Protein AF-A0A2E3BYV1-F1 (afdb_monomer)

Radius of gyration: 22.45 Å; Cα contacts (8 Å, |Δi|>4): 584; chains: 1; bounding box: 58×38×59 Å

Solvent-accessible surface area (backbone atoms only — not comparable to full-atom values): 18214 Å² total; per-residue (Å²): 142,75,72,62,72,47,51,62,61,41,62,76,38,66,85,75,43,78,77,57,86,53,102,67,44,52,50,39,59,46,58,53,80,52,44,62,55,54,45,52,52,46,55,72,33,80,64,14,26,46,78,91,40,72,53,76,56,94,87,54,77,82,80,70,67,42,49,30,37,42,51,81,58,97,84,45,90,82,73,88,58,64,41,44,34,35,34,30,41,76,62,104,54,62,30,30,38,38,34,48,60,69,64,96,80,55,66,67,60,56,43,51,50,52,47,64,72,69,55,55,56,97,58,35,39,66,34,34,36,62,47,55,92,79,82,52,68,44,78,47,80,43,80,39,80,52,71,85,75,49,64,16,42,48,57,54,34,55,51,50,51,58,45,30,74,74,65,33,30,44,32,33,36,38,18,26,60,87,88,38,47,66,78,56,31,57,58,48,34,44,55,49,46,50,63,67,50,78,75,78,37,52,60,43,36,38,42,74,53,60,61,77,37,65,72,48,55,58,56,77,76,46,56,71,62,29,34,91,45,31,25,29,37,40,35,36,69,52,43,63,57,55,52,52,54,15,66,47,95,78,39,77,92,29,72,54,6,65,39,36,42,29,57,66,35,36,46,53,45,36,45,48,61,53,70,35,63,25,30,34,37,44,35,26,30,68,53,50,66,68,64,47,53,70,35,79,86,44,36,72,65,66,33,84,73,37,34,69,42,40,31,50,31,43,74,67,45,56,46,81,42,55,78,88,79,111

Mean predicted aligned error: 11.63 Å

Sequence (326 aa):
MNFILHNMALNYICESMKTYNSWFFEYYECPNELTQIIDKILVSNPQAEVTNKIIKGIGSYIPGIGTHYFYLYENFKKQSAFYVYFEKYKTDTTKYKLSVFKTKKDKKALEQALTAIFKSSDDTINIINTCTSMGRPFNYVLNVKYNKPYPNQQIVVDHIINQYEKDKNSVIMLSGEPGCGKSSTAYVLKKEMEKRITKGVIPRLFSNIDLATPNLDIGPSVLQTANPHTPVILVLNEFDIVMAIATMKNSNRFENCVHIKNKTSLNNTLDLLNIAGNFICIITTNKSISELKSNPNYETFLRKNRIDTFFEVNKETAITKTHDDY

Secondary structure (DSSP, 8-state):
---GGGHHHHHHHTTT-----BTTEEEEEE-HHHHHHHHHHHHH-TT-EETTEE--STT----SSEEEEEESSTT-SSSS--EEEEEEEESSSEEEEEEEE--TT-HHHHHHHHHHHHPPPTTEEEEEEEE-TTSS-EEEEEEEE--PPPHHHHHHHHHHHHHHHHHSEEEEEEE--TTSSTTTHHHHHHHHHHHHSTTT---EEEES--TTSTT--HHHHTGGG-BTTB-EEEEE--HHHHHHHHH-S--GGGTT-TTTSSHHHHHHHHHHHHH-TTEEEEEEESS-HHHHHTSHHHHGGGSTTT-SEEEEE-SS-EEEE-GGG-

Foldseek 3Di:
DDDVLCCVVVLVQPPDFDFDDDPFKTKGKADLVCVVVVQVVLLPQQQKDWPNHGNDDDPDGDDDFGKMWDFLDDPPPPPDTQIWIWGFDDDVGTIIITIHGDDVPPSPSVSVVVCVSQPADPQWDWAWEWDCPVVATDIDIDIGTDDDDAPALVVVLVVQLVVCVPPQAAFEEEEAAPPLCLLVSLVVNQSVCVVPVPDQAHEHEYHDDDLLRFQDDCVSNPLVSADPNYAYEYEAEACVVLLVQQDDPDNPVRPRSQQRSHLVSVLVVLLVRLPRGNYYYYYYHHDDPVVQCVDPSRVSCVDPSSHQWYWYTGNHHIDIDGPVND

Structure (mmCIF, N/CA/C/O backbone):
data_AF-A0A2E3BYV1-F1
#
_entry.id   AF-A0A2E3BYV1-F1
#
loop_
_atom_site.group_PDB
_atom_site.id
_atom_site.type_symbol
_atom_site.label_atom_id
_atom_site.label_alt_id
_atom_site.label_comp_id
_atom_site.label_asym_id
_atom_site.label_entity_id
_atom_site.label_seq_id
_atom_site.pdbx_PDB_ins_code
_atom_site.Cartn_x
_atom_site.Cartn_y
_atom_site.Cartn_z
_atom_site.occupancy
_atom_site.B_iso_or_equiv
_atom_site.auth_seq_id
_atom_site.auth_comp_id
_atom_site.auth_asym_id
_atom_site.auth_atom_id
_atom_site.pdbx_PDB_model_num
ATOM 1 N N . MET A 1 1 ? -19.475 18.243 12.149 1.00 28.59 1 MET A N 1
ATOM 2 C CA . MET A 1 1 ? -19.203 18.014 10.714 1.00 28.59 1 MET A CA 1
ATOM 3 C C . MET A 1 1 ? -17.832 17.353 10.586 1.00 28.59 1 MET A C 1
ATOM 5 O O . MET A 1 1 ? -16.899 17.893 11.145 1.00 28.59 1 MET A O 1
ATOM 9 N N . ASN A 1 2 ? -17.565 16.180 10.014 1.00 29.62 2 ASN A N 1
ATOM 10 C CA . ASN A 1 2 ? -18.298 14.972 9.600 1.00 29.62 2 ASN A CA 1
ATOM 11 C C . ASN A 1 2 ? -17.170 13.935 9.384 1.00 29.62 2 ASN A C 1
ATOM 13 O O . ASN A 1 2 ? -16.157 14.258 8.796 1.00 29.62 2 ASN A O 1
ATOM 17 N N . PHE A 1 3 ? -17.100 12.826 10.107 1.00 32.22 3 PHE A N 1
ATOM 18 C CA . PHE A 1 3 ? -17.781 11.573 9.807 1.00 32.22 3 PHE A CA 1
ATOM 19 C C . PHE A 1 3 ? -17.406 11.048 8.433 1.00 32.22 3 PHE A C 1
ATOM 21 O O . PHE A 1 3 ? -18.137 10.278 7.844 1.00 32.22 3 PHE A O 1
ATOM 28 N N . ILE A 1 4 ? -16.207 11.400 7.977 1.00 34.12 4 ILE A N 1
ATOM 29 C CA . ILE A 1 4 ? -15.391 10.556 7.110 1.00 34.12 4 ILE A CA 1
ATOM 30 C C . ILE A 1 4 ? -15.061 9.224 7.819 1.00 34.12 4 ILE A C 1
ATOM 32 O O . ILE A 1 4 ? -14.811 8.226 7.161 1.00 34.12 4 ILE A O 1
ATOM 36 N N . LEU A 1 5 ? -15.202 9.149 9.149 1.00 34.38 5 LEU A N 1
ATOM 37 C CA . LEU A 1 5 ? -15.177 7.905 9.935 1.00 34.38 5 LEU A CA 1
ATOM 38 C C . LEU A 1 5 ? -16.322 6.919 9.605 1.00 34.38 5 LEU A C 1
ATOM 40 O O . LEU A 1 5 ? -16.256 5.751 9.971 1.00 34.38 5 LEU A O 1
ATOM 44 N N . HIS A 1 6 ? -17.313 7.368 8.829 1.00 36.47 6 HIS A N 1
ATOM 45 C CA . HIS A 1 6 ? -18.305 6.562 8.118 1.00 36.47 6 HIS A CA 1
ATOM 46 C C . HIS A 1 6 ? -17.737 5.956 6.817 1.00 36.47 6 HIS A C 1
ATOM 48 O O . HIS A 1 6 ? -18.098 4.847 6.453 1.00 36.47 6 HIS A O 1
ATOM 54 N N . ASN A 1 7 ? -16.788 6.600 6.131 1.00 39.12 7 ASN A N 1
ATOM 55 C CA . ASN A 1 7 ? -16.385 6.225 4.771 1.00 39.12 7 ASN A CA 1
ATOM 56 C C . ASN A 1 7 ? -15.549 4.928 4.658 1.00 39.12 7 ASN A C 1
ATOM 58 O O . ASN A 1 7 ? -15.301 4.444 3.555 1.00 39.12 7 ASN A O 1
ATOM 62 N N . MET A 1 8 ? -15.167 4.301 5.780 1.00 35.47 8 MET A N 1
ATOM 63 C CA . MET A 1 8 ? -14.610 2.934 5.783 1.00 35.47 8 MET A CA 1
ATOM 64 C C . MET A 1 8 ? -15.613 1.841 6.107 1.00 35.47 8 MET A C 1
ATOM 66 O O . MET A 1 8 ? -15.421 0.7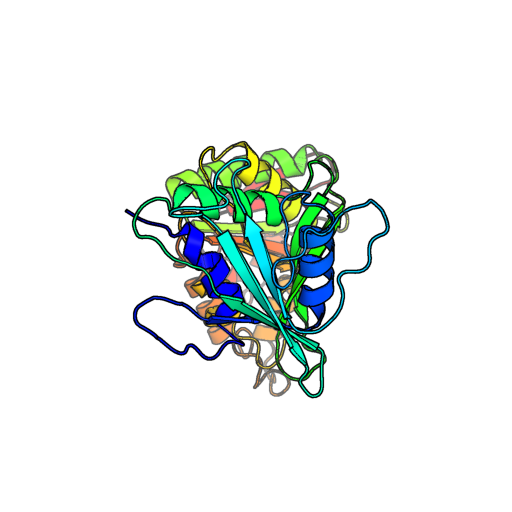23 5.636 1.00 35.47 8 MET A O 1
ATOM 70 N N . ALA A 1 9 ? -16.698 2.182 6.808 1.00 42.81 9 ALA A N 1
ATOM 71 C CA . ALA A 1 9 ? -17.940 1.481 6.553 1.00 42.81 9 ALA A CA 1
ATOM 72 C C . ALA A 1 9 ? -18.219 1.603 5.038 1.00 42.81 9 ALA A C 1
ATOM 74 O O . ALA A 1 9 ? -18.323 0.575 4.393 1.00 42.81 9 ALA A O 1
ATOM 75 N N . LEU A 1 10 ? -18.124 2.793 4.415 1.00 36.34 10 LEU A N 1
ATOM 76 C CA . LEU A 1 10 ? -18.378 2.933 2.971 1.00 36.34 10 LEU A CA 1
ATOM 77 C C . LEU A 1 10 ? -17.501 2.060 2.063 1.00 36.34 10 LEU A C 1
ATOM 79 O O . LEU A 1 10 ? -18.083 1.278 1.342 1.00 36.34 10 LEU A O 1
ATOM 83 N N . ASN A 1 11 ? -16.165 2.078 2.067 1.00 36.28 11 ASN A N 1
ATOM 84 C CA . ASN A 1 11 ? -15.443 1.335 1.009 1.00 36.28 11 ASN A CA 1
ATOM 85 C C . ASN A 1 11 ? -15.408 -0.202 1.142 1.00 36.28 11 ASN A C 1
ATOM 87 O O . ASN A 1 11 ? -15.141 -0.875 0.157 1.00 36.28 11 ASN A O 1
ATOM 91 N N . TYR A 1 12 ? -15.713 -0.771 2.312 1.00 37.41 12 TYR A N 1
ATOM 92 C CA . TYR A 1 12 ? -15.909 -2.228 2.461 1.00 37.41 12 TYR A CA 1
ATOM 93 C C . TYR A 1 12 ? -17.393 -2.631 2.291 1.00 37.41 12 TYR A C 1
ATOM 95 O O . TYR A 1 12 ? -17.721 -3.802 2.141 1.00 37.41 12 TYR A O 1
ATOM 103 N N . ILE A 1 13 ? -18.290 -1.638 2.270 1.00 38.38 13 ILE A N 1
ATOM 104 C CA . ILE A 1 13 ? -19.680 -1.708 1.798 1.00 38.38 13 ILE A CA 1
ATOM 105 C C . ILE A 1 13 ? -19.755 -1.485 0.261 1.00 38.38 13 ILE A C 1
ATOM 107 O O . ILE A 1 13 ? -20.663 -2.008 -0.384 1.00 38.38 13 ILE A O 1
ATOM 111 N N . CYS A 1 14 ? -18.804 -0.752 -0.340 1.00 34.19 14 CYS A N 1
ATOM 112 C CA . CYS A 1 14 ? -18.886 -0.176 -1.694 1.00 34.19 14 CYS A CA 1
ATOM 113 C C . CYS A 1 14 ? -18.859 -1.155 -2.875 1.00 34.19 14 CYS A C 1
ATOM 115 O O . CYS A 1 14 ? -19.291 -0.749 -3.947 1.00 34.19 14 CYS A O 1
ATOM 117 N N . GLU A 1 15 ? -18.406 -2.404 -2.747 1.00 35.84 15 GLU A N 1
ATOM 118 C CA . GLU A 1 15 ? -18.426 -3.332 -3.900 1.00 35.84 15 GLU A CA 1
ATOM 119 C C . GLU A 1 15 ? -19.514 -4.413 -3.821 1.00 35.84 15 GLU A C 1
ATOM 121 O O . GLU A 1 15 ? -19.826 -5.036 -4.835 1.00 35.84 15 GLU A O 1
ATOM 126 N N . SER A 1 16 ? -20.157 -4.625 -2.666 1.00 34.44 16 SER A N 1
ATOM 127 C CA . SER A 1 16 ? -21.060 -5.774 -2.477 1.00 34.44 16 SER A CA 1
ATOM 128 C C . SER A 1 16 ? -22.416 -5.470 -1.838 1.00 34.44 16 SER A C 1
ATOM 130 O O . SER A 1 16 ? -23.184 -6.405 -1.614 1.00 34.44 16 SER A O 1
ATOM 132 N N . MET A 1 17 ? -22.757 -4.210 -1.546 1.00 38.38 17 MET A N 1
ATOM 133 C CA . MET A 1 17 ? -24.003 -3.889 -0.837 1.00 38.38 17 MET A CA 1
ATOM 134 C C . MET A 1 17 ? -24.943 -3.003 -1.656 1.00 38.38 17 MET A C 1
ATOM 136 O O . MET A 1 17 ? -24.618 -1.872 -2.012 1.00 38.38 17 MET A O 1
ATOM 140 N N . LYS A 1 18 ? -26.156 -3.506 -1.915 1.00 37.62 18 LYS A N 1
ATOM 141 C CA . LYS A 1 18 ? -27.264 -2.697 -2.439 1.00 37.62 18 LYS A CA 1
ATOM 142 C C . LYS A 1 18 ? -27.769 -1.772 -1.335 1.00 37.62 18 LYS A C 1
ATOM 144 O O . LYS A 1 18 ? -28.223 -2.240 -0.293 1.00 37.62 18 LYS A O 1
ATOM 149 N N . THR A 1 19 ? -27.726 -0.469 -1.571 1.00 39.53 19 THR A N 1
ATOM 150 C CA . THR A 1 19 ? -28.304 0.523 -0.667 1.00 39.53 19 THR A CA 1
ATOM 151 C C . THR A 1 19 ? -29.811 0.637 -0.904 1.00 39.53 19 THR A C 1
ATOM 153 O O . THR A 1 19 ? -30.269 0.852 -2.024 1.00 39.53 19 THR A O 1
ATOM 156 N N . TYR A 1 20 ? -30.597 0.517 0.166 1.00 41.59 20 TYR A N 1
ATOM 157 C CA . TYR A 1 20 ? -32.004 0.917 0.193 1.00 41.59 20 TYR A CA 1
ATOM 158 C C . TYR A 1 20 ? -32.131 2.059 1.196 1.00 41.59 20 TYR A C 1
ATOM 160 O O . TYR A 1 20 ? -31.845 1.877 2.377 1.00 41.59 20 TYR A O 1
ATOM 168 N N . ASN A 1 21 ? -32.510 3.247 0.728 1.00 38.75 21 ASN A N 1
ATOM 169 C CA . ASN A 1 21 ? -32.677 4.407 1.598 1.00 38.75 21 ASN A CA 1
ATOM 170 C C . ASN A 1 21 ? -34.084 4.417 2.203 1.00 38.75 21 ASN A C 1
ATOM 172 O O . ASN A 1 21 ? -35.079 4.417 1.482 1.00 38.75 21 ASN A O 1
ATOM 176 N N . SER A 1 22 ? -34.158 4.493 3.530 1.00 45.28 22 SER A N 1
ATOM 177 C CA . SER A 1 22 ? -35.357 4.925 4.255 1.00 45.28 22 SER A CA 1
ATOM 178 C C . SER A 1 22 ? -34.991 6.128 5.126 1.00 45.28 22 SER A C 1
ATOM 180 O O . SER A 1 22 ? -33.817 6.347 5.414 1.00 45.28 22 SER A O 1
ATOM 182 N N . TRP A 1 23 ? -35.971 6.916 5.570 1.00 44.00 23 TRP A N 1
ATOM 183 C CA . TRP A 1 23 ? -35.740 8.199 6.256 1.00 44.00 23 TRP A CA 1
ATOM 184 C C . TRP A 1 23 ? -34.927 8.102 7.568 1.00 44.00 23 TRP A C 1
ATOM 186 O O . TRP A 1 23 ? -34.494 9.129 8.087 1.00 44.00 23 TRP A O 1
ATOM 196 N N . PHE A 1 24 ? -34.697 6.894 8.099 1.00 47.69 24 PHE A N 1
ATOM 197 C CA . PHE A 1 24 ? -34.072 6.675 9.409 1.00 47.69 24 PHE A CA 1
ATOM 198 C C . PHE A 1 24 ? -32.938 5.639 9.430 1.00 47.69 24 PHE A C 1
ATOM 200 O O . PHE A 1 24 ? -32.248 5.534 10.444 1.00 47.69 24 PHE A O 1
ATOM 207 N N . PHE A 1 25 ? -32.726 4.882 8.348 1.00 51.06 25 PHE A N 1
ATOM 208 C CA . PHE A 1 25 ? -31.810 3.739 8.354 1.00 51.06 25 PHE A CA 1
ATOM 209 C C . PHE A 1 25 ? -30.981 3.657 7.074 1.00 51.06 25 PHE A C 1
ATOM 211 O O . PHE A 1 25 ? -31.515 3.776 5.971 1.00 51.06 25 PHE A O 1
ATOM 218 N N . GLU A 1 26 ? -29.694 3.361 7.252 1.00 47.84 26 GLU A N 1
ATOM 219 C CA . GLU A 1 26 ? -28.807 2.839 6.213 1.00 47.84 26 GLU A CA 1
ATOM 220 C C . GLU A 1 26 ? -28.620 1.335 6.473 1.00 47.84 26 GLU A C 1
ATOM 222 O O . GLU A 1 26 ? -28.296 0.933 7.597 1.00 47.84 26 GLU A O 1
ATOM 227 N N . TYR A 1 27 ? -28.872 0.517 5.448 1.00 50.19 27 TYR A N 1
ATOM 228 C CA . TYR A 1 27 ? -28.788 -0.943 5.506 1.00 50.19 27 TYR A CA 1
ATOM 229 C C . TYR A 1 27 ? -27.572 -1.455 4.740 1.00 50.19 27 TYR A C 1
ATOM 231 O O . TYR A 1 27 ? -27.274 -0.978 3.645 1.00 50.19 27 TYR A O 1
ATOM 239 N N . TYR A 1 28 ? -26.924 -2.472 5.300 1.00 53.56 28 TYR A N 1
ATOM 240 C CA . TYR A 1 28 ? -25.661 -3.012 4.816 1.00 53.56 28 TYR A CA 1
ATOM 241 C C . TYR A 1 28 ? -25.659 -4.540 4.943 1.00 53.56 28 TYR A C 1
ATOM 243 O O . TYR A 1 28 ? -25.829 -5.057 6.038 1.00 53.56 28 TYR A O 1
ATOM 251 N N . GLU A 1 29 ? -25.475 -5.285 3.855 1.00 53.31 29 GLU A N 1
ATOM 252 C CA . GLU A 1 29 ? -25.397 -6.753 3.871 1.00 53.31 29 GLU A CA 1
ATOM 253 C C . GLU A 1 29 ? -23.944 -7.245 3.947 1.00 53.31 29 GLU A C 1
ATOM 255 O O . GLU A 1 29 ? -23.171 -7.094 3.006 1.00 53.31 29 GLU A O 1
ATOM 260 N N . CYS A 1 30 ? -23.559 -7.854 5.065 1.00 55.31 30 CYS A N 1
ATOM 261 C CA . CYS A 1 30 ? -22.214 -8.367 5.298 1.00 55.31 30 CYS A CA 1
ATOM 262 C C . CYS A 1 30 ? -22.005 -9.762 4.664 1.00 55.31 30 CYS A C 1
ATOM 264 O O . CYS A 1 30 ? -22.898 -10.611 4.768 1.00 55.31 30 CYS A O 1
ATOM 266 N N . PRO A 1 31 ? -20.810 -10.045 4.101 1.00 53.34 31 PRO A N 1
ATOM 267 C CA . PRO A 1 31 ? -20.397 -11.393 3.707 1.00 53.34 31 PRO A CA 1
ATOM 268 C C . PRO A 1 31 ? -20.446 -12.393 4.871 1.00 53.34 31 PRO A C 1
ATOM 270 O O . PRO A 1 31 ? -20.301 -12.010 6.037 1.00 53.34 31 PRO A O 1
ATOM 273 N N . ASN A 1 32 ? -20.614 -13.680 4.556 1.00 56.69 32 ASN A N 1
ATOM 274 C CA . ASN A 1 32 ? -20.738 -14.756 5.548 1.00 56.69 32 ASN A CA 1
ATOM 275 C C . ASN A 1 32 ? -19.474 -14.876 6.425 1.00 56.69 32 ASN A C 1
ATOM 277 O O . ASN A 1 32 ? -19.538 -15.180 7.607 1.00 56.69 32 ASN A O 1
ATOM 281 N N . GLU A 1 33 ? -18.304 -14.546 5.889 1.00 54.78 33 GLU A N 1
ATOM 282 C CA . GLU A 1 33 ? -17.023 -14.581 6.599 1.00 54.78 33 GLU A CA 1
ATOM 283 C C . GLU A 1 33 ? -16.974 -13.560 7.748 1.00 54.78 33 GLU A C 1
ATOM 285 O O . GLU A 1 33 ? -16.356 -13.806 8.786 1.00 54.78 33 GLU A O 1
ATOM 290 N N . LEU A 1 34 ? -17.676 -12.428 7.603 1.00 55.00 34 LEU A N 1
ATOM 291 C CA . LEU A 1 34 ? -17.781 -11.418 8.656 1.00 55.00 34 LEU A CA 1
ATOM 292 C C . LEU A 1 34 ? -18.756 -11.825 9.763 1.00 55.00 34 LEU A C 1
ATOM 294 O O . LEU A 1 34 ? -18.709 -11.236 10.846 1.00 55.00 34 LEU A O 1
ATOM 298 N N . THR A 1 35 ? -19.617 -12.828 9.544 1.00 61.84 35 THR A N 1
ATOM 299 C CA . THR A 1 35 ? -20.623 -13.206 10.544 1.00 61.84 35 THR A CA 1
ATOM 300 C C . THR A 1 35 ? -19.965 -13.738 11.807 1.00 61.84 35 THR A C 1
ATOM 302 O O . THR A 1 35 ? -20.390 -13.379 12.896 1.00 61.84 35 THR A O 1
ATOM 305 N N . GLN A 1 36 ? -18.885 -14.516 11.683 1.00 60.69 36 GLN A N 1
ATOM 306 C CA . GLN A 1 36 ? -18.160 -15.061 12.835 1.00 60.69 36 GLN A CA 1
ATOM 307 C C . GLN A 1 36 ? -17.453 -13.972 13.653 1.00 60.69 36 GLN A C 1
ATOM 309 O O . GLN A 1 36 ? -17.320 -14.094 14.871 1.00 60.69 36 GLN A O 1
ATOM 314 N N . ILE A 1 37 ? -16.990 -12.907 12.994 1.00 56.91 37 ILE A N 1
ATOM 315 C CA . ILE A 1 37 ? -16.349 -11.763 13.654 1.00 56.91 37 ILE A CA 1
ATOM 316 C C . ILE A 1 37 ? -17.403 -10.962 14.418 1.00 56.91 37 ILE A C 1
ATOM 318 O O . ILE A 1 37 ? -17.222 -10.688 15.603 1.00 56.91 37 ILE A O 1
ATOM 322 N N . ILE A 1 38 ? -18.524 -10.647 13.762 1.00 64.38 38 ILE A N 1
ATOM 323 C CA . ILE A 1 38 ? -19.667 -9.965 14.382 1.00 64.38 38 ILE A CA 1
ATOM 324 C C . ILE A 1 38 ? -20.193 -10.786 15.565 1.00 64.38 38 ILE A C 1
ATOM 326 O O . ILE A 1 38 ? -20.424 -10.225 16.634 1.00 64.38 38 ILE A O 1
ATOM 330 N N . ASP A 1 39 ? -20.291 -12.110 15.415 1.00 66.44 39 ASP A N 1
ATOM 331 C CA . ASP A 1 39 ? -20.688 -13.016 16.491 1.00 66.44 39 ASP A CA 1
ATOM 332 C C . ASP A 1 39 ? -19.742 -12.902 17.694 1.00 66.44 39 ASP A C 1
ATOM 334 O O . ASP A 1 39 ? -20.181 -12.643 18.811 1.00 66.44 39 ASP A O 1
ATOM 338 N N . LYS A 1 40 ? -18.425 -13.024 17.483 1.00 61.41 40 LYS A N 1
ATOM 339 C CA . LYS A 1 40 ? -17.433 -12.896 18.566 1.00 61.41 40 LYS A CA 1
ATOM 340 C C . LYS A 1 40 ? -17.523 -11.548 19.282 1.00 61.41 40 LYS A C 1
ATOM 342 O O . LYS A 1 40 ? -17.457 -11.513 20.509 1.00 61.41 40 LYS A O 1
ATOM 347 N N . ILE A 1 41 ? -17.706 -10.460 18.531 1.00 62.00 41 ILE A N 1
ATOM 348 C CA . ILE A 1 41 ? -17.860 -9.108 19.084 1.00 62.00 41 ILE A CA 1
ATOM 349 C C . ILE A 1 41 ? -19.088 -9.043 19.991 1.00 62.00 41 ILE A C 1
ATOM 351 O O . ILE A 1 41 ? -18.990 -8.596 21.134 1.00 62.00 41 ILE A O 1
ATOM 355 N N . LEU A 1 42 ? -20.230 -9.524 19.504 1.00 65.56 42 LEU A N 1
ATOM 356 C CA . LEU A 1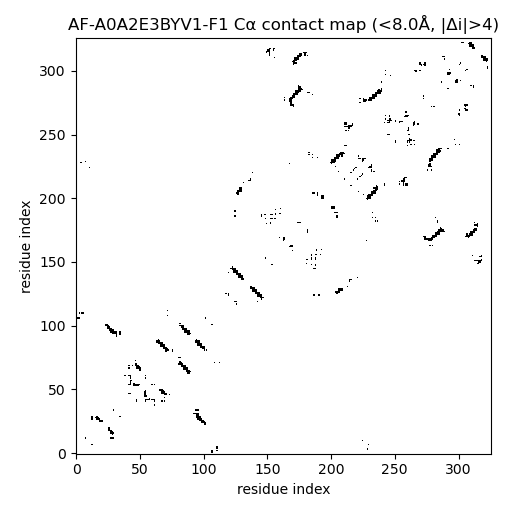 42 ? -21.477 -9.526 20.256 1.00 65.56 42 LEU A CA 1
ATOM 357 C C . LEU A 1 42 ? -21.385 -10.412 21.516 1.00 65.56 42 LEU A C 1
ATOM 359 O O . LEU A 1 42 ? -21.881 -9.999 22.555 1.00 65.56 42 LEU A O 1
ATOM 363 N N . VAL A 1 43 ? -20.696 -11.565 21.487 1.00 63.88 43 VAL A N 1
ATOM 364 C CA . VAL A 1 43 ? -20.480 -12.405 22.693 1.00 63.88 43 VAL A CA 1
ATOM 365 C C . VAL A 1 43 ? -19.600 -11.688 23.710 1.00 63.88 43 VAL A C 1
ATOM 367 O O . VAL A 1 43 ? -19.839 -11.769 24.913 1.00 63.88 43 VAL A O 1
ATOM 370 N N . SER A 1 44 ? -18.555 -11.012 23.232 1.00 59.91 44 SER A N 1
ATOM 371 C CA . SER A 1 44 ? -17.579 -10.342 24.094 1.00 59.91 44 SER A CA 1
ATOM 372 C C . SER A 1 44 ? -18.118 -9.079 24.764 1.00 59.91 44 SER A C 1
ATOM 374 O O . SER A 1 44 ? -17.538 -8.624 25.749 1.00 59.91 44 SER A O 1
ATOM 376 N N . ASN A 1 45 ? -19.217 -8.512 24.254 1.00 61.28 45 ASN A N 1
ATOM 377 C CA . ASN A 1 45 ? -19.820 -7.320 24.825 1.00 61.28 45 ASN A CA 1
ATOM 378 C C . ASN A 1 45 ? -20.952 -7.709 25.801 1.00 61.28 45 ASN A C 1
ATOM 380 O O . ASN A 1 45 ? -22.014 -8.143 25.351 1.00 61.28 45 ASN A O 1
ATOM 384 N N . PRO A 1 46 ? -20.794 -7.485 27.122 1.00 66.12 46 PRO A N 1
ATOM 385 C CA . PRO A 1 46 ? -21.815 -7.815 28.126 1.00 66.12 46 PRO A CA 1
ATOM 386 C C . PRO A 1 46 ? -23.123 -7.026 27.957 1.00 66.12 46 PRO A C 1
ATOM 388 O O . PRO A 1 46 ? -24.126 -7.314 28.612 1.00 66.12 46 PRO A O 1
ATOM 391 N N . GLN A 1 47 ? -23.109 -6.009 27.099 1.00 63.25 47 GLN A N 1
ATOM 392 C CA . GLN A 1 47 ? -24.246 -5.165 26.780 1.00 63.25 47 GLN A CA 1
ATOM 393 C C . GLN A 1 47 ? -25.024 -5.656 25.564 1.00 63.25 47 GLN A C 1
ATOM 395 O O . GLN A 1 47 ? -26.107 -5.137 25.319 1.00 63.25 47 GLN A O 1
ATOM 400 N N . ALA A 1 48 ? -24.490 -6.595 24.778 1.00 63.66 48 ALA A N 1
ATOM 401 C CA . ALA A 1 48 ? -25.150 -7.037 23.562 1.00 63.66 48 ALA A CA 1
ATOM 402 C C . ALA A 1 48 ? -26.460 -7.785 23.865 1.00 63.66 48 ALA A C 1
ATOM 404 O O . ALA A 1 48 ? -26.547 -8.602 24.789 1.00 63.66 48 ALA A O 1
ATOM 405 N N . GLU A 1 49 ? -27.488 -7.524 23.059 1.00 67.94 49 GLU A N 1
ATOM 406 C CA . GLU A 1 49 ? -28.799 -8.170 23.181 1.00 67.94 49 GLU A CA 1
ATOM 407 C C . GLU A 1 49 ? -29.207 -8.829 21.864 1.00 67.94 49 GLU A C 1
ATOM 409 O O . GLU A 1 49 ? -28.922 -8.305 20.793 1.00 67.94 49 GLU A O 1
ATOM 414 N N . VAL A 1 50 ? -29.916 -9.956 21.929 1.00 67.75 50 VAL A N 1
ATOM 415 C CA . VAL A 1 50 ? -30.536 -10.621 20.771 1.00 67.75 50 VAL A CA 1
ATOM 416 C C . VAL A 1 50 ? -32.029 -10.690 21.011 1.00 67.75 50 VAL A C 1
ATOM 418 O O . VAL A 1 50 ? -32.461 -11.342 21.962 1.00 67.75 50 VAL A O 1
ATOM 421 N N . THR A 1 51 ? -32.842 -10.043 20.170 1.00 62.94 51 THR A N 1
ATOM 422 C CA . THR A 1 51 ? -34.318 -10.082 20.279 1.00 62.94 51 THR A CA 1
ATOM 423 C C . THR A 1 51 ? -34.806 -9.869 21.725 1.00 62.94 51 THR A C 1
ATOM 425 O O . THR A 1 51 ? -35.605 -10.643 22.248 1.00 62.94 51 THR A O 1
ATOM 428 N N . ASN A 1 52 ? -34.275 -8.837 22.397 1.00 55.12 52 ASN A N 1
ATOM 429 C CA . ASN A 1 52 ? -34.564 -8.463 23.792 1.00 55.12 52 ASN A CA 1
ATOM 430 C C . ASN A 1 52 ? -34.086 -9.451 24.882 1.00 55.12 52 ASN A C 1
ATOM 432 O O . ASN A 1 52 ? -34.528 -9.366 26.030 1.00 55.12 52 ASN A O 1
ATOM 436 N N . LYS A 1 53 ? -33.182 -10.386 24.565 1.00 53.69 53 LYS A N 1
ATOM 437 C CA . LYS A 1 53 ? -32.490 -11.240 25.546 1.00 53.69 53 LYS A CA 1
ATOM 438 C C . LYS A 1 53 ? -31.013 -10.853 25.626 1.00 53.69 53 LYS A C 1
ATOM 440 O O . LYS A 1 53 ? -30.328 -10.814 24.610 1.00 53.69 53 LYS A O 1
ATOM 445 N N . ILE A 1 54 ? -30.519 -10.580 26.833 1.00 54.22 54 ILE A N 1
ATOM 446 C CA . ILE A 1 54 ? -29.100 -10.274 27.081 1.00 54.22 54 ILE A CA 1
ATOM 447 C C . ILE A 1 54 ? -28.270 -11.540 26.845 1.00 54.22 54 ILE A C 1
ATOM 449 O O . ILE A 1 54 ? -28.581 -12.588 27.416 1.00 54.22 54 ILE A O 1
ATOM 453 N N . ILE A 1 55 ? -27.203 -11.438 26.049 1.00 56.38 55 ILE A N 1
ATOM 454 C CA . ILE A 1 55 ? -26.220 -12.517 25.903 1.00 56.38 55 ILE A CA 1
ATOM 455 C C . ILE A 1 55 ? -25.370 -12.529 27.181 1.00 56.38 55 ILE A C 1
ATOM 457 O O . ILE A 1 55 ? -24.634 -11.584 27.444 1.00 56.38 55 ILE A O 1
ATOM 461 N N . LYS A 1 56 ? -25.483 -13.565 28.020 1.00 43.41 56 LYS A N 1
ATOM 462 C CA . LYS A 1 56 ? -24.655 -13.705 29.232 1.00 43.41 56 LYS A CA 1
ATOM 463 C C . LYS A 1 56 ? -23.747 -14.928 29.134 1.00 43.41 56 LYS A C 1
ATOM 465 O O . LYS A 1 56 ? -24.262 -16.038 29.101 1.00 43.41 56 LYS A O 1
ATOM 470 N N . GLY A 1 57 ? -22.430 -14.715 29.228 1.00 46.25 57 GLY A N 1
ATOM 471 C CA . GLY A 1 57 ? -21.451 -15.741 29.621 1.00 46.25 57 GLY A CA 1
ATOM 472 C C . GLY A 1 57 ? -20.301 -15.980 28.634 1.00 46.25 57 GLY A C 1
ATOM 473 O O . GLY A 1 57 ? -20.491 -15.977 27.418 1.00 46.25 57 GLY A O 1
ATOM 474 N N . ILE A 1 58 ? -19.108 -16.248 29.173 1.00 37.38 58 ILE A N 1
ATOM 475 C CA . ILE A 1 58 ? -17.957 -16.789 28.433 1.00 37.38 58 ILE A CA 1
ATOM 476 C C . ILE A 1 58 ? -18.324 -18.218 27.997 1.00 37.38 58 ILE A C 1
ATOM 478 O O . ILE A 1 58 ? -18.653 -19.044 28.842 1.00 37.38 58 ILE A O 1
ATOM 482 N N . GLY A 1 59 ? -18.312 -18.497 26.688 1.00 45.72 59 GLY A N 1
ATOM 483 C CA . GLY A 1 59 ? -18.734 -19.790 26.116 1.00 45.72 59 GLY A CA 1
ATOM 484 C C . GLY A 1 59 ? -20.150 -19.817 25.519 1.00 45.72 59 GLY A C 1
ATOM 485 O O . GLY A 1 59 ? -20.598 -20.863 25.057 1.00 45.72 59 GLY A O 1
ATOM 486 N N . SER A 1 60 ? -20.851 -18.680 25.490 1.00 42.66 60 SER A N 1
ATOM 487 C CA . SER A 1 60 ? -22.192 -18.573 24.901 1.00 42.66 60 SER A CA 1
ATOM 488 C C . SER A 1 60 ? -22.137 -18.529 23.371 1.00 42.66 60 SER A C 1
ATOM 490 O O . SER A 1 60 ? -21.478 -17.667 22.793 1.00 42.66 60 SER A O 1
ATOM 492 N N . TYR A 1 61 ? -22.863 -19.428 22.708 1.00 48.91 61 TYR A N 1
ATOM 493 C CA . TYR A 1 61 ? -23.158 -19.351 21.275 1.00 48.91 61 TYR A CA 1
ATOM 494 C C . TYR A 1 61 ? -24.220 -18.270 21.036 1.00 48.91 61 TYR A C 1
ATOM 496 O O . TYR A 1 61 ? -25.240 -18.267 21.724 1.00 48.91 61 TYR A O 1
ATOM 504 N N . ILE A 1 62 ? -24.017 -17.365 20.073 1.00 53.47 62 ILE A N 1
ATOM 505 C CA . ILE A 1 62 ? -25.064 -16.413 19.672 1.00 53.47 62 ILE A CA 1
ATOM 506 C C . ILE A 1 62 ? -26.107 -17.166 18.854 1.00 53.47 62 ILE A C 1
ATOM 508 O O . ILE A 1 62 ? -25.790 -17.629 17.753 1.00 53.47 62 ILE A O 1
ATOM 512 N N . PRO A 1 63 ? -27.343 -17.328 19.355 1.00 50.12 63 PRO A N 1
ATOM 513 C CA . PRO A 1 63 ? -28.321 -18.123 18.650 1.00 50.12 63 PRO A CA 1
ATOM 514 C C . PRO A 1 63 ? -28.853 -17.351 17.442 1.00 50.12 63 PRO A C 1
ATOM 516 O O . PRO A 1 63 ? -29.592 -16.385 17.587 1.00 50.12 63 PRO A O 1
ATOM 519 N N . GLY A 1 64 ? -28.550 -17.878 16.256 1.00 64.75 64 GLY A N 1
ATOM 520 C CA . GLY A 1 64 ? -29.465 -17.866 15.119 1.00 64.75 64 GLY A CA 1
ATOM 521 C C . GLY A 1 64 ? -29.784 -16.521 14.459 1.00 64.75 64 GLY A C 1
ATOM 522 O O . GLY A 1 64 ? -29.173 -15.482 14.688 1.00 64.75 64 GLY A O 1
ATOM 523 N N . ILE A 1 65 ? -30.733 -16.618 13.531 1.00 62.50 65 ILE A N 1
ATOM 524 C CA . ILE A 1 65 ? -31.356 -15.513 12.798 1.00 62.50 65 ILE A CA 1
ATOM 525 C C . ILE A 1 65 ? -32.076 -14.608 13.802 1.00 62.50 65 ILE A C 1
ATOM 527 O O . ILE A 1 65 ? -32.828 -15.106 14.636 1.00 62.50 65 ILE A O 1
ATOM 531 N N . GLY A 1 66 ? -31.890 -13.296 13.707 1.00 70.88 66 GLY A N 1
ATOM 532 C CA . GLY A 1 66 ? -32.580 -12.332 14.555 1.00 70.88 66 GLY A CA 1
ATOM 533 C C . GLY A 1 66 ? -31.898 -10.971 14.613 1.00 70.88 66 GLY A C 1
ATOM 534 O O . GLY A 1 66 ? -30.804 -10.760 14.088 1.00 70.88 66 GLY A O 1
ATOM 535 N N . THR A 1 67 ? -32.549 -10.023 15.275 1.00 69.38 67 THR A N 1
ATOM 536 C CA . THR A 1 67 ? -32.005 -8.683 15.505 1.00 69.38 67 THR A CA 1
ATOM 537 C C . THR A 1 67 ? -31.110 -8.687 16.738 1.00 69.38 67 THR A C 1
ATOM 539 O O . THR A 1 67 ? -31.545 -9.031 17.835 1.00 69.38 67 THR A O 1
ATOM 542 N N . HIS A 1 68 ? -29.862 -8.291 16.548 1.00 71.62 68 HIS A N 1
ATOM 543 C CA . HIS A 1 68 ? -28.844 -8.159 17.574 1.00 71.62 68 HIS A CA 1
ATOM 544 C C . HIS A 1 68 ? -28.578 -6.677 17.791 1.00 71.62 68 HIS A C 1
ATOM 546 O O . HIS A 1 68 ? -28.526 -5.912 16.833 1.00 71.62 68 HIS A O 1
ATOM 552 N N . TYR A 1 69 ? -28.371 -6.266 19.028 1.00 69.38 69 TYR A N 1
ATOM 553 C CA . TYR A 1 69 ? -28.125 -4.885 19.399 1.00 69.38 69 TYR A CA 1
ATOM 554 C C . TYR A 1 69 ? -26.775 -4.798 20.089 1.00 69.38 69 TYR A C 1
ATOM 556 O O . TYR A 1 69 ? -26.502 -5.538 21.030 1.00 69.38 69 TYR A O 1
ATOM 564 N N . PHE A 1 70 ? -25.939 -3.881 19.623 1.00 67.19 70 PHE A N 1
ATOM 565 C CA . PHE A 1 70 ? -24.687 -3.511 20.260 1.00 67.19 70 PHE A CA 1
ATOM 566 C C . PHE A 1 70 ? -24.845 -2.109 20.831 1.00 67.19 70 PHE A C 1
ATOM 568 O O . PHE A 1 70 ? -24.892 -1.124 20.088 1.00 67.19 70 PHE A O 1
ATOM 575 N N . TYR A 1 71 ? -24.960 -2.031 22.152 1.00 64.38 71 TYR A N 1
ATOM 576 C CA . TYR A 1 71 ? -25.086 -0.770 22.870 1.00 64.38 71 TYR A CA 1
ATOM 577 C C . TYR A 1 71 ? -23.700 -0.227 23.203 1.00 64.38 71 TYR A C 1
ATOM 579 O O . TYR A 1 71 ? -22.811 -0.970 23.621 1.00 64.38 71 TYR A O 1
ATOM 587 N N . LEU A 1 72 ? -23.517 1.075 22.988 1.00 55.00 72 LEU A N 1
ATOM 588 C CA . LEU A 1 72 ? -22.228 1.745 23.180 1.00 55.00 72 LEU A CA 1
ATOM 589 C C . LEU A 1 72 ? -21.993 2.210 24.625 1.00 55.00 72 LEU A C 1
ATOM 591 O O . LEU A 1 72 ? -20.860 2.532 24.972 1.00 55.00 72 LEU A O 1
ATOM 595 N N . TYR A 1 73 ? -23.040 2.264 25.456 1.00 56.66 73 TYR A N 1
ATOM 596 C CA . TYR A 1 73 ? -22.991 2.859 26.794 1.00 56.66 73 TYR A CA 1
ATOM 597 C C . TYR A 1 73 ? -23.848 2.107 27.810 1.00 56.66 73 TYR A C 1
ATOM 599 O O . TYR A 1 73 ? -24.984 1.728 27.512 1.00 56.66 73 TYR A O 1
ATOM 607 N N . GLU A 1 74 ? -23.350 2.026 29.051 1.00 53.16 74 GLU A N 1
ATOM 608 C CA . GLU A 1 74 ? -23.870 1.077 30.036 1.00 53.16 74 GLU A CA 1
ATOM 609 C C . GLU A 1 74 ? -25.297 1.315 30.539 1.00 53.16 74 GLU A C 1
ATOM 611 O O . GLU A 1 74 ? -25.983 0.357 30.894 1.00 53.16 74 GLU A O 1
ATOM 616 N N . ASN A 1 75 ? -25.782 2.559 30.500 1.00 54.62 75 ASN A N 1
ATOM 617 C CA . ASN A 1 75 ? -26.952 2.977 31.280 1.00 54.62 75 ASN A CA 1
ATOM 618 C C . ASN A 1 75 ? -28.184 3.425 30.470 1.00 54.62 75 ASN A C 1
ATOM 620 O O . ASN A 1 75 ? -29.133 3.951 31.046 1.00 54.62 75 ASN A O 1
ATOM 624 N N . PHE A 1 76 ? -28.234 3.210 29.151 1.00 54.78 76 PHE A N 1
ATOM 625 C CA . PHE A 1 76 ? -29.272 3.815 28.294 1.00 54.78 76 PHE A CA 1
ATOM 626 C C . PHE A 1 76 ? -30.264 2.822 27.671 1.00 54.78 76 PHE A C 1
ATOM 628 O O . PHE A 1 76 ? -30.578 2.910 26.491 1.00 54.78 76 PHE A O 1
ATOM 635 N N . LYS A 1 77 ? -30.831 1.893 28.450 1.00 52.12 77 LYS A N 1
ATOM 636 C CA . LYS A 1 77 ? -31.767 0.883 27.910 1.00 52.12 77 LYS A CA 1
ATOM 637 C C . LYS A 1 77 ? -33.176 1.377 27.548 1.00 52.12 77 LYS A C 1
ATOM 639 O O . LYS A 1 77 ? -33.921 0.600 26.963 1.00 52.12 77 LYS A O 1
ATOM 644 N N . LYS A 1 78 ? -33.602 2.601 27.902 1.00 50.56 78 LYS A N 1
ATOM 645 C CA . LYS A 1 78 ? -35.044 2.938 27.817 1.00 50.56 78 LYS A CA 1
ATOM 646 C C . LYS A 1 78 ? -35.469 4.210 27.096 1.00 50.56 78 LYS A C 1
ATOM 648 O O . LYS A 1 78 ? -36.612 4.239 26.661 1.00 50.56 78 LYS A O 1
ATOM 653 N N . GLN A 1 79 ? -34.629 5.220 26.887 1.00 46.66 79 GLN A N 1
ATOM 654 C CA . GLN A 1 79 ? -35.045 6.409 26.129 1.00 46.66 79 GLN A CA 1
ATOM 655 C C . GLN A 1 79 ? -33.836 6.975 25.374 1.00 46.66 79 GLN A C 1
ATOM 657 O O . GLN A 1 79 ? -32.901 7.474 25.990 1.00 46.66 79 GLN A O 1
ATOM 662 N N . SER A 1 80 ? -33.857 6.896 24.037 1.00 51.03 80 SER A N 1
ATOM 663 C CA . SER A 1 80 ? -32.830 7.458 23.127 1.00 51.03 80 SER A CA 1
ATOM 664 C C . SER A 1 80 ? -31.483 6.708 23.055 1.00 51.03 80 SER A C 1
ATOM 666 O O . SER A 1 80 ? -30.426 7.330 23.006 1.00 51.03 80 SER A O 1
ATOM 668 N N . ALA A 1 81 ? -31.492 5.374 23.064 1.00 48.69 81 ALA A N 1
ATOM 669 C CA . ALA A 1 81 ? -30.272 4.565 23.131 1.00 48.69 81 ALA A CA 1
ATOM 670 C C . ALA A 1 81 ? -29.390 4.661 21.864 1.00 48.69 81 ALA A C 1
ATOM 672 O O . ALA A 1 81 ? -29.876 4.497 20.745 1.00 48.69 81 ALA A O 1
ATOM 673 N N . PHE A 1 82 ? -28.081 4.866 22.050 1.00 55.31 82 PHE A N 1
ATOM 674 C CA . PHE A 1 82 ? -27.051 4.747 21.013 1.00 55.31 82 PHE A CA 1
ATOM 675 C C . PHE A 1 82 ? -26.702 3.272 20.804 1.00 55.31 82 PHE A C 1
ATOM 677 O O . PHE A 1 82 ? -26.027 2.666 21.642 1.00 55.31 82 PHE A O 1
ATOM 684 N N . TYR A 1 83 ? -27.159 2.689 19.699 1.00 57.41 83 TYR A N 1
ATOM 685 C CA . TYR A 1 83 ? -26.848 1.305 19.366 1.00 57.41 83 TYR A CA 1
ATOM 686 C C . TYR A 1 83 ? -26.593 1.121 17.872 1.00 57.41 83 TYR A C 1
ATOM 688 O O . TYR A 1 83 ? -27.176 1.794 17.021 1.00 57.41 83 TYR A O 1
ATOM 696 N N . VAL A 1 84 ? -25.719 0.170 17.563 1.00 59.53 84 VAL A N 1
ATOM 697 C CA . VAL A 1 84 ? -25.616 -0.431 16.233 1.00 59.53 84 VAL A CA 1
ATOM 698 C C . VAL A 1 84 ? -26.438 -1.708 16.289 1.00 59.53 84 VAL A C 1
ATOM 700 O O . VAL A 1 84 ? -26.188 -2.527 17.173 1.00 59.53 84 VAL A O 1
ATOM 703 N N . TYR A 1 85 ? -27.427 -1.886 15.408 1.00 66.06 85 TYR A N 1
ATOM 704 C CA . TYR A 1 85 ? -28.146 -3.157 15.360 1.00 66.06 85 TYR A CA 1
ATOM 705 C C . TYR A 1 85 ? -27.759 -3.972 14.129 1.00 66.06 85 TYR A C 1
ATOM 707 O O . TYR A 1 85 ? -27.626 -3.469 13.015 1.00 66.06 85 TYR A O 1
ATOM 715 N N . PHE A 1 86 ? -27.552 -5.259 14.357 1.00 66.31 86 PHE A N 1
ATOM 716 C CA . PHE A 1 86 ? -27.189 -6.252 13.366 1.00 66.31 86 PHE A CA 1
ATOM 717 C C . PHE A 1 86 ? -28.362 -7.215 13.225 1.00 66.31 86 PHE A C 1
ATOM 719 O O . PHE A 1 86 ? -28.674 -7.972 14.135 1.00 66.31 86 PHE A O 1
ATOM 726 N N . GLU A 1 87 ? -29.034 -7.222 12.091 1.00 67.94 87 GLU A N 1
ATOM 727 C CA . GLU A 1 87 ? -30.047 -8.223 11.782 1.00 67.94 87 GLU A CA 1
ATOM 728 C C . GLU A 1 87 ? -29.356 -9.431 11.139 1.00 67.94 87 GLU A C 1
ATOM 730 O O . GLU A 1 87 ? -28.941 -9.366 9.992 1.00 67.94 87 GLU A O 1
ATOM 735 N N . LYS A 1 88 ? -29.168 -10.538 11.861 1.00 69.50 88 LYS A N 1
ATOM 736 C CA . LYS A 1 88 ? -28.705 -11.798 11.261 1.00 69.50 88 LYS A CA 1
ATOM 737 C C . LYS A 1 88 ? -29.887 -12.438 10.564 1.00 69.50 88 LYS A C 1
ATOM 739 O O . LYS A 1 88 ? -30.918 -12.631 11.195 1.00 69.50 88 LYS A O 1
ATOM 744 N N . TYR A 1 89 ? -29.753 -12.817 9.308 1.00 64.12 89 TYR A N 1
ATOM 745 C CA . TYR A 1 89 ? -30.804 -13.529 8.593 1.00 64.12 89 TYR A CA 1
ATOM 746 C C . TYR A 1 89 ? -30.205 -14.615 7.712 1.00 64.12 89 TYR A C 1
ATOM 748 O O . TYR A 1 89 ? -29.013 -14.619 7.396 1.00 64.12 89 TYR A O 1
ATOM 756 N N . LYS A 1 90 ? -31.025 -15.614 7.394 1.00 61.59 90 LYS A N 1
ATOM 757 C CA . LYS A 1 90 ? -30.596 -16.782 6.631 1.00 61.59 90 LYS A CA 1
ATOM 758 C C . LYS A 1 90 ? -31.094 -16.652 5.204 1.00 61.59 90 LYS A C 1
ATOM 760 O O . LYS A 1 90 ? -32.292 -16.524 4.974 1.00 61.59 90 LYS A O 1
ATOM 765 N N . THR A 1 91 ? -30.146 -16.690 4.281 1.00 62.62 91 THR A N 1
ATOM 766 C CA . THR A 1 91 ? -30.364 -16.948 2.853 1.00 62.62 91 THR A CA 1
ATOM 767 C C . THR A 1 91 ? -29.836 -18.361 2.551 1.00 62.62 91 THR A C 1
ATOM 769 O O . THR A 1 91 ? -29.710 -19.162 3.482 1.00 62.62 91 THR A O 1
ATOM 772 N N . ASP A 1 92 ? -29.464 -18.678 1.306 1.00 60.78 92 ASP A N 1
ATOM 773 C CA . ASP A 1 92 ? -28.710 -19.909 0.987 1.00 60.78 92 ASP A CA 1
ATOM 774 C C . ASP A 1 92 ? -27.410 -20.021 1.816 1.00 60.78 92 ASP A C 1
ATOM 776 O O . ASP A 1 92 ? -26.928 -21.113 2.109 1.00 60.78 92 ASP A O 1
ATOM 780 N N . THR A 1 93 ? -26.881 -18.877 2.270 1.00 52.38 93 THR A N 1
ATOM 781 C CA . THR A 1 93 ? -25.854 -18.752 3.314 1.00 52.38 93 THR A CA 1
ATOM 782 C C . THR A 1 93 ? -26.331 -17.836 4.451 1.00 52.38 93 THR A C 1
ATOM 784 O O . THR A 1 93 ? -27.246 -17.020 4.287 1.00 52.38 93 THR A O 1
ATOM 787 N N . THR A 1 94 ? -25.747 -17.968 5.644 1.00 58.34 94 THR A N 1
ATOM 788 C CA . THR A 1 94 ? -26.040 -17.060 6.766 1.00 58.34 94 THR A CA 1
ATOM 789 C C . THR A 1 94 ? -25.395 -15.700 6.500 1.00 58.34 94 THR A C 1
ATOM 791 O O . THR A 1 94 ? -24.226 -15.640 6.140 1.00 58.34 94 THR A O 1
ATOM 794 N N . LYS A 1 95 ? -26.131 -14.599 6.671 1.00 61.41 95 LYS A N 1
ATOM 795 C CA . LYS A 1 95 ? -25.604 -13.241 6.467 1.00 61.41 95 LYS A CA 1
ATOM 796 C C . LYS A 1 95 ? -26.082 -12.291 7.558 1.00 61.41 95 LYS A C 1
ATOM 798 O O . LYS A 1 95 ? -27.076 -12.547 8.237 1.00 61.41 95 LYS A O 1
ATOM 803 N N . TYR A 1 96 ? -25.373 -11.178 7.724 1.00 59.25 96 TYR A N 1
ATOM 804 C CA . TYR A 1 96 ? -25.837 -10.060 8.546 1.00 59.25 96 TYR A CA 1
ATOM 805 C C . TYR A 1 96 ? -26.318 -8.920 7.660 1.00 59.25 96 TYR A C 1
ATOM 807 O O . TYR A 1 96 ? -25.676 -8.574 6.679 1.00 59.25 96 TYR A O 1
ATOM 815 N N . LYS A 1 97 ? -27.428 -8.303 8.041 1.00 62.53 97 LYS A N 1
ATOM 816 C CA . LYS A 1 97 ? -27.884 -6.995 7.597 1.00 62.53 97 LYS A CA 1
ATOM 817 C C . LYS A 1 97 ? -27.611 -6.042 8.742 1.00 62.53 97 LYS A C 1
ATOM 819 O O . LYS A 1 97 ? -28.340 -5.961 9.725 1.00 62.53 97 LYS A O 1
ATOM 824 N N . LEU A 1 98 ? -26.491 -5.360 8.643 1.00 57.28 98 LEU A N 1
ATOM 825 C CA . LEU A 1 98 ? -26.128 -4.282 9.530 1.00 57.28 98 LEU A CA 1
ATOM 826 C C . LEU A 1 98 ? -27.029 -3.081 9.237 1.00 57.28 98 LEU A C 1
ATOM 828 O O . LEU A 1 98 ? -27.149 -2.633 8.100 1.00 57.28 98 LEU A O 1
ATOM 832 N N . SER A 1 99 ? -27.643 -2.555 10.285 1.00 55.47 99 SER A N 1
ATOM 833 C CA . SER A 1 99 ? -28.456 -1.353 10.223 1.00 55.47 99 SER A CA 1
ATOM 834 C C . SER A 1 99 ? -27.938 -0.379 11.267 1.00 55.47 99 SER A C 1
ATOM 836 O O . SER A 1 99 ? -28.006 -0.618 12.476 1.00 55.47 99 SER A O 1
ATOM 838 N N . VAL A 1 100 ? -27.376 0.731 10.808 1.00 52.62 100 VAL A N 1
ATOM 839 C CA . VAL A 1 100 ? -26.804 1.724 11.718 1.00 52.62 100 VAL A CA 1
ATOM 840 C C . VAL A 1 100 ? -27.879 2.758 12.030 1.00 52.62 100 VAL A C 1
ATOM 842 O O . VAL A 1 100 ? -28.322 3.482 11.139 1.00 52.62 100 VAL A O 1
ATOM 845 N N . PHE A 1 101 ? -28.308 2.843 13.294 1.00 48.56 101 PHE A N 1
ATOM 846 C CA . PHE A 1 101 ? -29.225 3.901 13.710 1.00 48.56 101 PHE A CA 1
ATOM 847 C C . PHE A 1 101 ? -28.456 5.219 13.827 1.00 48.56 101 PHE A C 1
ATOM 849 O O . PHE A 1 101 ? -27.682 5.444 14.759 1.00 48.56 101 PHE A O 1
ATOM 856 N N . LYS A 1 102 ? -28.640 6.097 12.841 1.00 46.97 102 LYS A N 1
ATOM 857 C CA . LYS A 1 102 ? -27.958 7.390 12.754 1.00 46.97 102 LYS A CA 1
ATOM 858 C C . LYS A 1 102 ? -28.812 8.432 13.472 1.00 46.97 102 LYS A C 1
ATOM 860 O O . LYS A 1 102 ? -29.661 9.072 12.858 1.00 46.97 102 LYS A O 1
ATOM 865 N N . THR A 1 103 ? -28.598 8.660 14.768 1.00 42.72 103 THR A N 1
ATOM 866 C CA . THR A 1 103 ? -29.052 9.944 15.324 1.00 42.72 103 THR A CA 1
ATOM 867 C C . THR A 1 103 ? -28.036 11.008 14.918 1.00 42.72 103 THR A C 1
ATOM 869 O O . THR A 1 103 ? -26.825 10.806 15.011 1.00 42.72 103 THR A O 1
ATOM 872 N N . LYS A 1 104 ? -28.513 12.169 14.456 1.00 45.84 104 LYS A N 1
ATOM 873 C CA . LYS A 1 104 ? -27.685 13.324 14.050 1.00 45.84 104 LYS A CA 1
ATOM 874 C C . LYS A 1 104 ? -26.694 13.810 15.129 1.00 45.84 104 LYS A C 1
ATOM 876 O O . LYS A 1 104 ? -25.920 14.720 14.844 1.00 45.84 104 LYS A O 1
ATOM 881 N N . LYS A 1 105 ? -26.734 13.272 16.356 1.00 43.38 105 LYS A N 1
ATOM 882 C CA . LYS A 1 105 ? -26.125 13.888 17.537 1.00 43.38 105 LYS A CA 1
ATOM 883 C C . LYS A 1 105 ? -24.900 13.216 18.135 1.00 43.38 105 LYS A C 1
ATOM 885 O O . LYS A 1 105 ? -24.240 13.917 18.888 1.00 43.38 105 LYS A O 1
ATOM 890 N N . ASP A 1 106 ? -24.515 11.984 17.794 1.00 55.09 106 ASP A N 1
ATOM 891 C CA . ASP A 1 106 ? -23.238 11.494 18.342 1.00 55.09 106 ASP A CA 1
ATOM 892 C C . ASP A 1 106 ? -22.454 10.550 17.446 1.00 55.09 106 ASP A C 1
ATOM 894 O O . ASP A 1 106 ? -22.194 9.380 17.718 1.00 55.09 106 ASP A O 1
ATOM 898 N N . LYS A 1 107 ? -22.025 11.141 16.337 1.00 51.50 107 LYS A N 1
ATOM 899 C CA . LYS A 1 107 ? -21.098 10.542 15.395 1.00 51.50 107 LYS A CA 1
ATOM 900 C C . LYS A 1 107 ? -19.869 9.958 16.136 1.00 51.50 107 LYS A C 1
ATOM 902 O O . LYS A 1 107 ? -19.500 8.821 15.884 1.00 51.50 107 LYS A O 1
ATOM 907 N N . LYS A 1 108 ? -19.321 10.657 17.138 1.00 52.06 108 LYS A N 1
ATOM 908 C CA . LYS A 1 108 ? -18.092 10.297 17.870 1.00 52.06 108 LYS A CA 1
ATOM 909 C C . LYS A 1 108 ? -18.120 8.888 18.483 1.00 52.06 108 LYS A C 1
ATOM 911 O O . LYS A 1 108 ? -17.094 8.214 18.501 1.00 52.06 108 LYS A O 1
ATOM 916 N N . ALA A 1 109 ? -19.284 8.419 18.928 1.00 49.59 109 ALA A N 1
ATOM 917 C CA . ALA A 1 109 ? -19.444 7.100 19.538 1.00 49.59 109 ALA A CA 1
ATOM 918 C C . ALA A 1 109 ? -19.266 5.947 18.526 1.00 49.59 109 ALA A C 1
ATOM 920 O O . ALA A 1 109 ? -18.591 4.958 18.812 1.00 49.59 109 ALA A O 1
ATOM 921 N N . LEU A 1 110 ? -19.800 6.093 17.306 1.00 52.47 110 LEU A N 1
ATOM 922 C CA . LEU A 1 110 ? -19.578 5.124 16.225 1.00 52.47 110 LEU A CA 1
ATOM 923 C C . LEU A 1 110 ? -18.112 5.131 15.766 1.00 52.47 110 LEU A C 1
ATOM 925 O O . LEU A 1 110 ? -17.555 4.075 15.483 1.00 52.47 110 LEU A O 1
ATOM 929 N N . GLU A 1 111 ? -17.473 6.307 15.731 1.00 53.12 111 GLU A N 1
ATOM 930 C CA . GLU A 1 111 ? -16.040 6.442 15.413 1.00 53.12 111 GLU A CA 1
ATOM 931 C C . GLU A 1 111 ? -15.189 5.636 16.395 1.00 53.12 111 GLU A C 1
ATOM 933 O O . GLU A 1 111 ? -14.296 4.898 15.983 1.00 53.12 111 GLU A O 1
ATOM 938 N N . GLN A 1 112 ? -15.496 5.739 17.688 1.00 52.09 112 GLN A N 1
ATOM 939 C CA . GLN A 1 112 ? -14.816 5.000 18.748 1.00 52.09 112 GLN A CA 1
ATOM 940 C C . GLN A 1 112 ? -15.042 3.490 18.627 1.00 52.09 112 GLN A C 1
ATOM 942 O O . GLN A 1 112 ? -14.085 2.731 18.753 1.00 52.09 112 GLN A O 1
ATOM 947 N N . ALA A 1 113 ? -16.265 3.055 18.313 1.00 50.66 113 ALA A N 1
ATOM 948 C CA . ALA A 1 113 ? -16.588 1.641 18.138 1.00 50.66 113 ALA A CA 1
ATOM 949 C C . ALA A 1 113 ? -15.870 1.020 16.936 1.00 50.66 113 ALA A C 1
ATOM 951 O O . ALA A 1 113 ? -15.223 -0.013 17.065 1.00 50.66 113 ALA A O 1
ATOM 952 N N . LEU A 1 114 ? -15.926 1.673 15.774 1.00 55.50 114 LEU A N 1
ATOM 953 C CA . LEU A 1 114 ? -15.240 1.198 14.573 1.00 55.50 114 LEU A CA 1
ATOM 954 C C . LEU A 1 114 ? -13.718 1.254 14.748 1.00 55.50 114 LEU A C 1
ATOM 956 O O . LEU A 1 114 ? -13.026 0.323 14.348 1.00 55.50 114 LEU A O 1
ATOM 960 N N . THR A 1 115 ? -13.189 2.287 15.412 1.00 57.56 115 THR A N 1
ATOM 961 C CA . THR A 1 115 ? -11.764 2.345 15.775 1.00 57.56 115 THR A CA 1
ATOM 962 C C . THR A 1 115 ? -11.389 1.176 16.679 1.00 57.56 115 THR A C 1
ATOM 964 O O . THR A 1 115 ? -10.387 0.527 16.422 1.00 57.56 115 THR A O 1
ATOM 967 N N . ALA A 1 116 ? -12.192 0.853 17.694 1.00 53.47 116 ALA A N 1
ATOM 968 C CA . ALA A 1 116 ? -11.940 -0.298 18.559 1.00 53.47 116 ALA A CA 1
ATOM 969 C C . ALA A 1 116 ? -12.001 -1.637 17.798 1.00 53.47 116 ALA A C 1
ATOM 971 O O . ALA A 1 116 ? -11.208 -2.526 18.083 1.00 53.47 116 ALA A O 1
ATOM 972 N N . ILE A 1 117 ? -12.891 -1.763 16.808 1.00 50.28 117 ILE A N 1
ATOM 973 C CA . ILE A 1 117 ? -13.052 -2.972 15.982 1.00 50.28 117 ILE A CA 1
ATOM 974 C C . ILE A 1 117 ? -11.884 -3.158 15.001 1.00 50.28 117 ILE A C 1
ATOM 976 O O . ILE A 1 117 ? -11.449 -4.283 14.769 1.00 50.28 117 ILE A O 1
ATOM 980 N N . PHE A 1 118 ? -11.375 -2.072 14.412 1.00 57.59 118 PHE A N 1
ATOM 981 C CA . PHE A 1 118 ? -10.363 -2.138 13.351 1.00 57.59 118 PHE A CA 1
ATOM 982 C C . PHE A 1 118 ? -8.938 -1.812 13.804 1.00 57.59 118 PHE A C 1
ATOM 984 O O . PHE A 1 118 ? -7.996 -2.017 13.029 1.00 57.59 118 PHE A O 1
ATOM 991 N N . LYS A 1 119 ? -8.751 -1.326 15.037 1.00 66.94 119 LYS A N 1
ATOM 992 C CA . LYS A 1 119 ? -7.425 -1.107 15.613 1.00 66.94 119 LYS A CA 1
ATOM 993 C C . LYS A 1 119 ? -6.743 -2.459 15.798 1.00 66.94 119 LYS A C 1
ATOM 995 O O . LYS A 1 119 ? -7.218 -3.326 16.523 1.00 66.94 119 LYS A O 1
ATOM 1000 N N . SER A 1 120 ? -5.618 -2.626 15.117 1.00 70.25 120 SER A N 1
ATOM 1001 C CA . SER A 1 120 ? -4.750 -3.782 15.319 1.00 70.25 120 SER A CA 1
ATOM 1002 C C . SER A 1 120 ? -4.075 -3.697 16.693 1.00 70.25 120 SER A C 1
ATOM 1004 O O . SER A 1 120 ? -3.757 -2.599 17.158 1.00 70.25 120 SER A O 1
ATOM 1006 N N . SER A 1 121 ? -3.868 -4.840 17.350 1.00 79.44 121 SER A N 1
ATOM 1007 C CA . SER A 1 121 ? -3.096 -4.910 18.598 1.00 79.44 121 SER A CA 1
ATOM 1008 C C . SER A 1 121 ? -1.645 -4.473 18.367 1.00 79.44 121 SER A C 1
ATOM 1010 O O . SER A 1 121 ? -1.191 -4.384 17.225 1.00 79.44 121 SER A O 1
ATOM 1012 N N . ASP A 1 122 ? -0.893 -4.183 19.428 1.00 84.19 122 ASP A N 1
ATOM 1013 C CA . ASP A 1 122 ? 0.488 -3.690 19.297 1.00 84.19 122 ASP A CA 1
ATOM 1014 C C . ASP A 1 122 ? 1.429 -4.697 18.608 1.00 84.19 122 ASP A C 1
ATOM 1016 O O . ASP A 1 122 ? 2.411 -4.300 17.984 1.00 84.19 122 ASP A O 1
ATOM 1020 N N . ASP A 1 123 ? 1.097 -5.986 18.660 1.00 90.25 123 ASP A N 1
ATOM 1021 C CA . ASP A 1 123 ? 1.831 -7.115 18.084 1.00 90.25 123 ASP A CA 1
ATOM 1022 C C . ASP A 1 123 ? 1.296 -7.587 16.721 1.00 90.25 123 ASP A C 1
ATOM 1024 O O . ASP A 1 123 ? 1.850 -8.520 16.134 1.00 90.25 123 ASP A O 1
ATOM 1028 N N . THR A 1 124 ? 0.253 -6.950 16.179 1.00 89.50 124 THR A N 1
ATOM 1029 C CA . THR A 1 124 ? -0.339 -7.330 14.888 1.00 89.50 124 THR A CA 1
ATOM 1030 C C . THR A 1 124 ? -0.604 -6.136 13.982 1.00 89.50 124 THR A C 1
ATOM 1032 O O . THR A 1 124 ? -0.684 -4.998 14.430 1.00 89.50 124 THR A O 1
ATOM 1035 N N . ILE A 1 125 ? -0.747 -6.378 12.681 1.00 90.25 125 ILE A N 1
ATOM 1036 C CA . ILE A 1 125 ? -1.123 -5.385 11.672 1.00 90.25 125 ILE A CA 1
ATOM 1037 C C . ILE A 1 125 ? -2.236 -5.955 10.807 1.00 90.25 125 ILE A C 1
ATOM 1039 O O . ILE A 1 125 ? -2.163 -7.093 10.355 1.00 90.25 125 ILE A O 1
ATOM 1043 N N . ASN A 1 126 ? -3.232 -5.125 10.510 1.00 87.31 126 ASN A N 1
ATOM 1044 C CA . ASN A 1 126 ? -4.238 -5.445 9.505 1.00 87.31 126 ASN A CA 1
ATOM 1045 C C . ASN A 1 126 ? -3.737 -5.032 8.114 1.00 87.31 126 ASN A C 1
ATOM 1047 O O . ASN A 1 126 ? -3.462 -3.849 7.884 1.00 87.31 126 ASN A O 1
ATOM 1051 N N . ILE A 1 127 ? -3.650 -5.984 7.191 1.00 89.81 127 ILE A N 1
ATOM 1052 C CA . ILE A 1 127 ? -3.327 -5.752 5.777 1.00 89.81 127 ILE A CA 1
ATOM 1053 C C . ILE A 1 127 ? -4.520 -6.131 4.906 1.00 89.81 127 ILE A C 1
ATOM 1055 O O . ILE A 1 127 ? -5.323 -6.980 5.283 1.00 89.81 127 ILE A O 1
ATOM 1059 N N . ILE A 1 128 ? -4.632 -5.491 3.753 1.00 87.06 128 ILE A N 1
ATOM 1060 C CA . ILE A 1 128 ? -5.611 -5.793 2.717 1.00 87.06 128 ILE A CA 1
ATOM 1061 C C . ILE A 1 128 ? -4.852 -6.518 1.610 1.00 87.06 128 ILE A C 1
ATOM 1063 O O . ILE A 1 128 ? -3.909 -5.962 1.054 1.00 87.06 128 ILE A O 1
ATOM 1067 N N . ASN A 1 129 ? -5.254 -7.747 1.314 1.00 85.69 129 ASN A N 1
ATOM 1068 C CA . ASN A 1 129 ? -4.765 -8.491 0.159 1.00 85.69 129 ASN 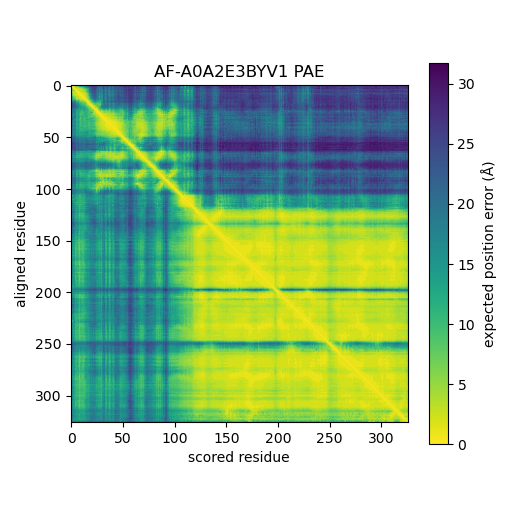A CA 1
ATOM 1069 C C . ASN A 1 129 ? -5.863 -8.568 -0.898 1.00 85.69 129 ASN A C 1
ATOM 1071 O O . ASN A 1 129 ? -7.050 -8.535 -0.568 1.00 85.69 129 ASN A O 1
ATOM 1075 N N . THR A 1 130 ? -5.460 -8.750 -2.151 1.00 83.19 130 THR A N 1
ATOM 1076 C CA . THR A 1 130 ? -6.379 -9.004 -3.261 1.00 83.19 130 THR A CA 1
ATOM 1077 C C . THR A 1 130 ? -6.282 -10.464 -3.683 1.00 83.19 130 THR A C 1
ATOM 1079 O O . THR A 1 130 ? -5.203 -10.968 -3.980 1.00 83.19 130 THR A O 1
ATOM 1082 N N . CYS A 1 131 ? -7.417 -11.159 -3.692 1.00 79.00 131 CYS A N 1
ATOM 1083 C CA . CYS A 1 131 ? -7.538 -12.522 -4.190 1.00 79.00 131 CYS A CA 1
ATOM 1084 C C . CYS A 1 131 ? -8.213 -12.508 -5.559 1.00 79.00 131 CYS A C 1
ATOM 1086 O O . CYS A 1 131 ? -9.209 -11.815 -5.759 1.00 79.00 131 CYS A O 1
ATOM 1088 N N . THR A 1 132 ? -7.682 -13.283 -6.499 1.00 80.31 132 THR A N 1
A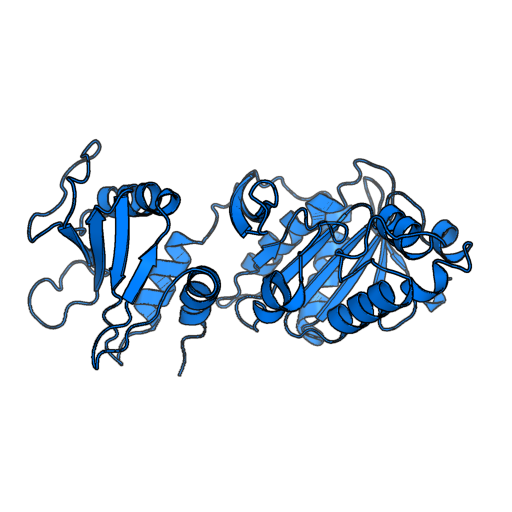TOM 1089 C CA . THR A 1 132 ? -8.139 -13.303 -7.899 1.00 80.31 132 THR A CA 1
ATOM 1090 C C . THR A 1 132 ? -8.531 -14.698 -8.373 1.00 80.31 132 THR A C 1
ATOM 1092 O O . THR A 1 132 ? -8.962 -14.870 -9.511 1.00 80.31 132 THR A O 1
ATOM 1095 N N . SER A 1 133 ? -8.459 -15.699 -7.490 1.00 78.44 133 SER A N 1
ATOM 1096 C CA . SER A 1 133 ? -8.763 -17.099 -7.811 1.00 78.44 133 SER A CA 1
ATOM 1097 C C . SER A 1 133 ? -10.220 -17.337 -8.225 1.00 78.44 133 SER A C 1
ATOM 1099 O O . SER A 1 133 ? -10.514 -18.334 -8.875 1.00 78.44 133 SER A O 1
ATOM 1101 N N . MET A 1 134 ? -11.129 -16.416 -7.892 1.00 75.31 134 MET A N 1
ATOM 1102 C CA . MET A 1 134 ? -12.572 -16.526 -8.142 1.00 75.31 134 MET A CA 1
ATOM 1103 C C . MET A 1 134 ? -13.023 -15.803 -9.425 1.00 75.31 134 MET A C 1
ATOM 1105 O O . MET A 1 134 ? -14.205 -15.506 -9.595 1.00 75.31 134 MET A O 1
ATOM 1109 N N . GLY A 1 135 ? -12.091 -15.452 -10.319 1.00 76.06 135 GLY A N 1
ATOM 1110 C CA . GLY A 1 135 ? -12.372 -14.787 -11.601 1.00 76.06 135 GLY A CA 1
ATOM 1111 C C . GLY A 1 135 ? -12.706 -13.293 -11.504 1.00 76.06 135 GLY A C 1
ATOM 1112 O O . GLY A 1 135 ? -12.614 -12.584 -12.505 1.00 76.06 135 GLY A O 1
ATOM 1113 N N . ARG A 1 136 ? -13.040 -12.790 -10.310 1.00 77.62 136 ARG A N 1
ATOM 1114 C CA . ARG A 1 136 ? -13.125 -11.359 -9.993 1.00 77.62 136 ARG A CA 1
ATOM 1115 C C . ARG A 1 136 ? -12.173 -11.042 -8.841 1.00 77.62 136 ARG A C 1
ATOM 1117 O O . ARG A 1 136 ? -12.236 -11.752 -7.834 1.00 77.62 136 ARG A O 1
ATOM 1124 N N . PRO A 1 137 ? -11.312 -10.017 -8.968 1.00 78.31 137 PRO A N 1
ATOM 1125 C CA . PRO A 1 137 ? -10.506 -9.555 -7.850 1.00 78.31 137 PRO A CA 1
ATOM 1126 C C . PRO A 1 137 ? -11.412 -9.154 -6.686 1.00 78.31 137 PRO A C 1
ATOM 1128 O O . PRO A 1 137 ? -12.395 -8.444 -6.887 1.00 78.31 137 PRO A O 1
ATOM 1131 N N . PHE A 1 138 ? -11.091 -9.605 -5.479 1.00 78.94 138 PHE A N 1
ATOM 1132 C CA . PHE A 1 138 ? -11.743 -9.129 -4.265 1.00 78.94 138 PHE A CA 1
ATOM 1133 C C . PHE A 1 138 ? -10.717 -8.899 -3.165 1.00 78.94 138 PHE A C 1
ATOM 1135 O O . PHE A 1 138 ? -9.722 -9.619 -3.044 1.00 78.94 138 PHE A O 1
ATOM 1142 N N . ASN A 1 139 ? -10.978 -7.886 -2.349 1.00 80.25 139 ASN A N 1
ATOM 1143 C CA . ASN A 1 139 ? -10.119 -7.515 -1.240 1.00 80.25 139 ASN A CA 1
ATOM 1144 C C . ASN A 1 139 ? -10.556 -8.226 0.042 1.00 80.25 139 ASN A C 1
ATOM 1146 O O . ASN A 1 139 ? -11.744 -8.302 0.349 1.00 80.25 139 ASN A O 1
ATOM 1150 N N . TYR A 1 140 ? -9.593 -8.715 0.816 1.00 74.44 140 TYR A N 1
ATOM 1151 C CA . TYR A 1 140 ? -9.836 -9.337 2.113 1.00 74.44 140 TYR A CA 1
ATOM 1152 C C . TYR A 1 140 ? -8.787 -8.889 3.128 1.00 74.44 140 TYR A C 1
ATOM 1154 O O . TYR A 1 140 ? -7.653 -8.558 2.776 1.00 74.44 140 TYR A O 1
ATOM 1162 N N . VAL A 1 141 ? -9.179 -8.850 4.401 1.00 80.50 141 VAL A N 1
ATOM 1163 C CA . VAL A 1 141 ? -8.308 -8.399 5.490 1.00 80.50 141 VAL A CA 1
ATOM 1164 C C . VAL A 1 141 ? -7.606 -9.591 6.126 1.00 80.50 141 VAL A C 1
ATOM 1166 O O . VAL A 1 141 ? -8.246 -10.570 6.507 1.00 80.50 141 VAL A O 1
ATOM 1169 N N . LEU A 1 142 ? -6.292 -9.479 6.290 1.00 79.94 142 LEU A N 1
ATOM 1170 C CA . LEU A 1 142 ? -5.475 -10.403 7.065 1.00 79.94 142 LEU A CA 1
ATOM 1171 C C . LEU A 1 142 ? -4.880 -9.693 8.273 1.00 79.94 142 LEU A C 1
ATOM 1173 O O . LEU A 1 142 ? -4.468 -8.537 8.189 1.00 79.94 142 LEU A O 1
ATOM 1177 N N . ASN A 1 143 ? -4.788 -10.419 9.381 1.00 84.12 143 ASN A N 1
ATOM 1178 C CA . ASN A 1 143 ? -4.044 -9.989 10.550 1.00 84.12 143 ASN A CA 1
ATOM 1179 C C . ASN A 1 143 ? -2.675 -10.681 10.533 1.00 84.12 143 ASN A C 1
ATOM 1181 O O . ASN A 1 143 ? -2.593 -11.909 10.559 1.00 84.12 143 ASN A O 1
ATOM 1185 N N . VAL A 1 144 ? -1.609 -9.893 10.413 1.00 90.12 144 VAL A N 1
ATOM 1186 C CA . VAL A 1 144 ? -0.230 -10.388 10.343 1.00 90.12 144 VAL A CA 1
ATOM 1187 C C . VAL A 1 144 ? 0.549 -9.962 11.573 1.00 90.12 144 VAL A C 1
ATOM 1189 O O . VAL A 1 144 ? 0.312 -8.893 12.133 1.00 90.12 144 VAL A O 1
ATOM 1192 N N . LYS A 1 145 ? 1.512 -10.786 11.985 1.00 94.06 145 LYS A N 1
ATOM 1193 C CA . LYS A 1 145 ? 2.401 -10.468 13.102 1.00 94.06 145 LYS A CA 1
ATOM 1194 C C . LYS A 1 145 ? 3.237 -9.224 12.789 1.00 94.06 145 LYS A C 1
ATOM 1196 O O . LYS A 1 145 ? 3.872 -9.146 11.737 1.00 94.06 145 LYS A O 1
ATOM 1201 N N . TYR A 1 146 ? 3.277 -8.287 13.728 1.00 94.06 146 TYR A N 1
ATOM 1202 C CA . TYR A 1 146 ? 4.184 -7.151 13.697 1.00 94.06 146 TYR A CA 1
ATOM 1203 C C . TYR A 1 146 ? 5.523 -7.529 14.327 1.00 94.06 146 TYR A C 1
ATOM 1205 O O . TYR A 1 146 ? 5.581 -8.032 15.448 1.00 94.06 146 TYR A O 1
ATOM 1213 N N . ASN A 1 147 ? 6.608 -7.263 13.605 1.00 93.44 147 ASN A N 1
ATOM 1214 C CA . ASN A 1 147 ? 7.961 -7.380 14.129 1.00 93.44 147 ASN A CA 1
ATOM 1215 C C . ASN A 1 147 ? 8.538 -5.980 14.332 1.00 93.44 147 ASN A C 1
ATOM 1217 O O . ASN A 1 147 ? 8.226 -5.058 13.578 1.00 93.44 147 ASN A O 1
ATOM 1221 N N . LYS A 1 148 ? 9.403 -5.833 15.338 1.00 93.88 148 LYS A N 1
ATOM 1222 C CA . LYS A 1 148 ? 10.126 -4.581 15.575 1.00 93.88 148 LYS A CA 1
ATOM 1223 C C . LYS A 1 148 ? 10.927 -4.199 14.315 1.00 93.88 148 LYS A C 1
ATOM 1225 O O . LYS A 1 148 ? 11.543 -5.091 13.730 1.00 93.88 148 LYS A O 1
ATOM 1230 N N . PRO A 1 149 ? 10.932 -2.917 13.908 1.00 95.00 149 PRO A N 1
ATOM 1231 C CA . PRO A 1 149 ? 11.650 -2.491 12.717 1.00 95.00 149 PRO A CA 1
ATOM 1232 C C . PRO A 1 149 ? 13.153 -2.688 12.845 1.00 95.00 149 PRO A C 1
ATOM 1234 O O . PRO A 1 149 ? 13.737 -2.479 13.913 1.00 95.00 149 PRO A O 1
ATOM 1237 N N . TYR A 1 150 ? 13.774 -3.024 11.720 1.00 94.88 150 TYR A N 1
ATOM 1238 C CA . TYR A 1 150 ? 15.213 -2.891 11.544 1.00 94.88 150 TYR A CA 1
ATOM 1239 C C . TYR A 1 150 ? 15.608 -1.406 11.401 1.00 94.88 150 TYR A C 1
ATOM 1241 O O . TYR A 1 150 ? 14.778 -0.588 10.988 1.00 94.88 150 TYR A O 1
ATOM 1249 N N . PRO A 1 151 ? 16.867 -1.032 11.704 1.00 95.00 151 PRO A N 1
ATOM 1250 C CA . PRO A 1 151 ? 17.313 0.362 11.619 1.00 95.00 151 PRO A CA 1
ATOM 1251 C C . PRO A 1 151 ? 17.124 0.987 10.227 1.00 95.00 151 PRO A C 1
ATOM 1253 O O . PRO A 1 151 ? 16.615 2.101 10.112 1.00 95.00 151 PRO A O 1
ATOM 1256 N N . ASN A 1 152 ? 17.443 0.244 9.166 1.00 95.62 152 ASN A N 1
ATOM 1257 C CA . ASN A 1 152 ? 17.241 0.655 7.774 1.00 95.62 152 ASN A CA 1
ATOM 1258 C C . ASN A 1 152 ? 15.769 0.991 7.455 1.00 95.62 152 ASN A C 1
ATOM 1260 O O . ASN A 1 152 ? 15.487 1.986 6.792 1.00 95.62 152 ASN A O 1
ATOM 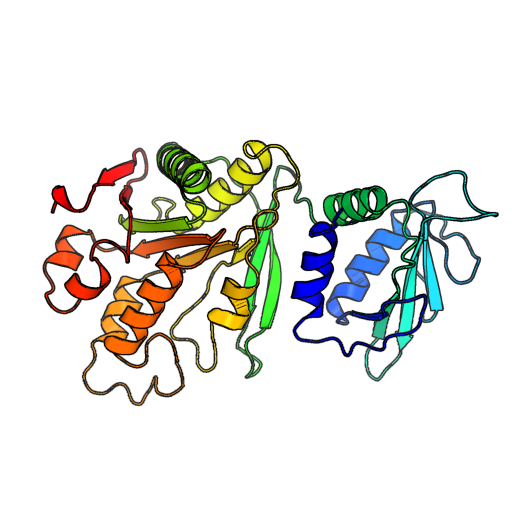1264 N N . GLN A 1 153 ? 14.821 0.192 7.953 1.00 97.25 153 GLN A N 1
ATOM 1265 C CA . GLN A 1 153 ? 13.391 0.412 7.745 1.00 97.25 153 GLN A CA 1
ATOM 1266 C C . GLN A 1 153 ? 12.935 1.690 8.436 1.00 97.25 153 GLN A C 1
ATOM 1268 O O . GLN A 1 153 ? 12.133 2.426 7.870 1.00 97.25 153 GLN A O 1
ATOM 1273 N N . GLN A 1 154 ? 13.459 1.970 9.632 1.00 96.81 154 GLN A N 1
ATOM 1274 C CA . GLN A 1 154 ? 13.091 3.168 10.378 1.00 96.81 154 GLN A CA 1
ATOM 1275 C C . GLN A 1 154 ? 13.500 4.445 9.636 1.00 96.81 154 GLN A C 1
ATOM 1277 O O . GLN A 1 154 ? 12.682 5.351 9.523 1.00 96.81 154 GLN A O 1
ATOM 1282 N N . ILE A 1 155 ? 14.706 4.473 9.054 1.00 96.38 155 ILE A N 1
ATOM 1283 C CA . ILE A 1 155 ? 15.193 5.596 8.232 1.00 96.38 155 ILE A CA 1
ATOM 1284 C C . ILE A 1 155 ? 14.226 5.878 7.074 1.00 96.38 155 ILE A C 1
ATOM 1286 O O . ILE A 1 155 ? 13.808 7.016 6.860 1.00 96.38 155 ILE A O 1
ATOM 1290 N N . VAL A 1 156 ? 13.840 4.827 6.347 1.00 97.88 156 VAL A N 1
ATOM 1291 C CA . VAL A 1 156 ? 12.903 4.930 5.222 1.00 97.88 156 VAL A CA 1
ATOM 1292 C C . VAL A 1 156 ? 11.528 5.410 5.698 1.00 97.88 156 VAL A C 1
ATOM 1294 O O . VAL A 1 156 ? 10.950 6.317 5.107 1.00 97.88 156 VAL A O 1
ATOM 1297 N N . VAL A 1 157 ? 11.003 4.830 6.778 1.00 97.81 157 VAL A N 1
ATOM 1298 C CA . VAL A 1 157 ? 9.687 5.176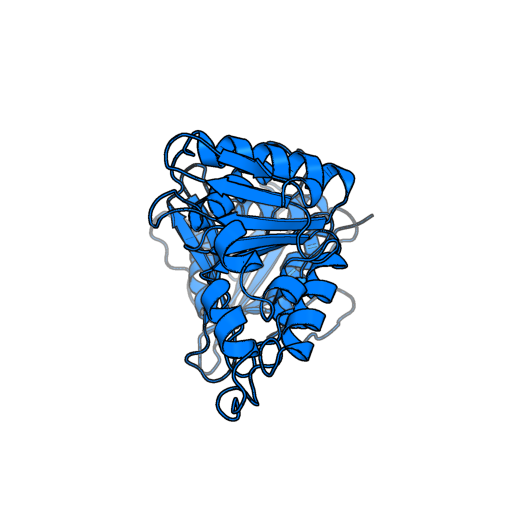 7.336 1.00 97.81 157 VAL A CA 1
ATOM 1299 C C . VAL A 1 157 ? 9.631 6.627 7.794 1.00 97.81 157 VAL A C 1
ATOM 1301 O O . VAL A 1 157 ? 8.658 7.314 7.495 1.00 97.81 157 VAL A O 1
ATOM 1304 N N . ASP A 1 158 ? 10.669 7.104 8.477 1.00 97.31 158 ASP A N 1
ATOM 1305 C CA . ASP A 1 158 ? 10.754 8.489 8.937 1.00 97.31 158 ASP A CA 1
ATOM 1306 C C . ASP A 1 158 ? 10.710 9.455 7.749 1.00 97.31 158 ASP A C 1
ATOM 1308 O O . ASP A 1 158 ? 9.960 10.431 7.770 1.00 97.31 158 ASP A O 1
ATOM 1312 N N . HIS A 1 159 ? 11.444 9.142 6.676 1.00 97.12 159 HIS A N 1
ATOM 1313 C CA . HIS A 1 159 ? 11.410 9.932 5.450 1.00 97.12 159 HIS A CA 1
ATOM 1314 C C . HIS A 1 159 ? 10.015 9.954 4.812 1.00 97.12 159 HIS A C 1
ATOM 1316 O O . HIS A 1 159 ? 9.503 11.033 4.516 1.00 97.12 159 HIS A O 1
ATOM 1322 N N . ILE A 1 160 ? 9.383 8.786 4.636 1.00 97.44 160 ILE A N 1
ATOM 1323 C CA . ILE A 1 160 ? 8.050 8.694 4.023 1.00 97.44 160 ILE A CA 1
ATOM 1324 C C . ILE A 1 160 ? 7.025 9.483 4.837 1.00 97.44 160 ILE A C 1
ATOM 1326 O O . ILE A 1 160 ? 6.224 10.205 4.252 1.00 97.44 160 ILE A O 1
ATOM 1330 N N . ILE A 1 161 ? 7.027 9.358 6.169 1.00 96.62 161 ILE A N 1
ATOM 1331 C CA . ILE A 1 161 ? 6.073 10.075 7.025 1.00 96.62 161 ILE A CA 1
ATOM 1332 C C . ILE A 1 161 ? 6.259 11.585 6.867 1.00 96.62 161 ILE A C 1
ATOM 1334 O O . ILE A 1 161 ? 5.277 12.283 6.626 1.00 96.62 161 ILE A O 1
ATOM 1338 N N . ASN A 1 162 ? 7.500 12.076 6.917 1.00 96.00 162 ASN A N 1
ATOM 1339 C CA . ASN A 1 162 ? 7.791 13.501 6.759 1.00 96.00 162 ASN A CA 1
ATOM 1340 C C . ASN A 1 162 ? 7.348 14.031 5.384 1.00 96.00 162 ASN A C 1
ATOM 1342 O O . ASN A 1 162 ? 6.730 15.093 5.296 1.00 96.00 162 ASN A O 1
ATOM 1346 N N . GLN A 1 163 ? 7.626 13.286 4.309 1.00 95.62 163 GLN A N 1
ATOM 1347 C CA . GLN A 1 163 ? 7.192 13.649 2.958 1.00 95.62 163 GLN A CA 1
ATOM 1348 C C . GLN A 1 163 ? 5.661 13.628 2.844 1.00 95.62 163 GLN A C 1
ATOM 1350 O O . GLN A 1 163 ? 5.048 14.593 2.390 1.00 95.62 163 GLN A O 1
ATOM 1355 N N . TYR A 1 164 ? 5.023 12.564 3.332 1.00 95.88 164 TYR A N 1
ATOM 1356 C CA . TYR A 1 164 ? 3.572 12.418 3.318 1.00 95.88 164 TYR A CA 1
ATOM 1357 C C . TYR A 1 164 ? 2.870 13.529 4.109 1.00 95.88 164 TYR A C 1
ATOM 1359 O O . TYR A 1 164 ? 1.828 14.025 3.685 1.00 95.88 164 TYR A O 1
ATOM 1367 N N . GLU A 1 165 ? 3.407 13.955 5.253 1.00 94.31 165 GLU A N 1
ATOM 1368 C CA . GLU A 1 165 ? 2.809 15.038 6.033 1.00 94.31 165 GLU A CA 1
ATOM 1369 C C . GLU A 1 165 ? 2.758 16.359 5.261 1.00 94.31 165 GLU A C 1
ATOM 1371 O O . GLU A 1 165 ? 1.764 17.082 5.394 1.00 94.31 165 GLU A O 1
ATOM 1376 N N . LYS A 1 166 ? 3.758 16.618 4.415 1.00 95.44 166 LYS A N 1
ATOM 1377 C CA . LYS A 1 166 ? 3.853 17.806 3.567 1.00 95.44 166 LYS A CA 1
ATOM 1378 C C . LYS A 1 166 ? 2.981 17.701 2.315 1.00 95.44 166 LYS A C 1
ATOM 1380 O O . LYS A 1 166 ? 2.145 18.570 2.082 1.00 95.44 166 LYS A O 1
ATOM 1385 N N . ASP A 1 167 ? 3.153 16.632 1.545 1.00 96.12 167 ASP A N 1
ATOM 1386 C CA . ASP A 1 167 ? 2.645 16.559 0.172 1.00 96.12 167 ASP A CA 1
ATOM 1387 C C . ASP A 1 167 ? 1.336 15.756 0.065 1.00 96.12 167 ASP A C 1
ATOM 1389 O O . ASP A 1 167 ? 0.625 15.835 -0.934 1.00 96.12 167 ASP A O 1
ATOM 1393 N N . LYS A 1 168 ? 0.986 14.981 1.105 1.00 96.00 168 LYS A N 1
ATOM 1394 C CA . LYS A 1 168 ? -0.125 14.005 1.118 1.00 96.00 168 LYS A CA 1
ATOM 1395 C C . LYS A 1 168 ? -0.040 12.951 0.007 1.00 96.00 168 LYS A C 1
ATOM 1397 O O . LYS A 1 168 ? -0.983 12.183 -0.166 1.00 96.00 168 LYS A O 1
ATOM 1402 N N . ASN A 1 169 ? 1.075 12.872 -0.705 1.00 96.88 169 ASN A N 1
ATOM 1403 C CA . ASN A 1 169 ? 1.411 11.844 -1.675 1.00 96.88 169 ASN A CA 1
ATOM 1404 C C . ASN A 1 169 ? 2.896 11.487 -1.510 1.00 96.88 169 ASN A C 1
ATOM 1406 O O . ASN A 1 169 ? 3.692 12.342 -1.122 1.00 96.88 169 ASN A O 1
ATOM 1410 N N . SER A 1 170 ? 3.259 10.229 -1.739 1.00 97.12 170 SER A N 1
ATOM 1411 C CA . SER A 1 170 ? 4.661 9.818 -1.817 1.00 97.12 170 SER A CA 1
ATOM 1412 C C . SER A 1 170 ? 4.774 8.531 -2.625 1.00 97.12 170 SER A C 1
ATOM 1414 O O . SER A 1 170 ? 4.193 7.510 -2.251 1.00 97.12 170 SER A O 1
ATOM 1416 N N . VAL A 1 171 ? 5.522 8.556 -3.725 1.00 98.12 171 VAL A N 1
ATOM 1417 C CA . VAL A 1 171 ? 5.868 7.357 -4.495 1.00 98.12 171 VAL A CA 1
ATOM 1418 C C . VAL A 1 171 ? 7.358 7.104 -4.353 1.00 98.12 171 VAL A C 1
ATOM 1420 O O . VAL A 1 171 ? 8.183 7.855 -4.862 1.00 98.12 171 VAL A O 1
ATOM 1423 N N . ILE A 1 172 ? 7.727 6.028 -3.668 1.00 98.12 172 ILE A N 1
ATOM 1424 C CA . ILE A 1 172 ? 9.128 5.705 -3.401 1.00 98.12 172 ILE A CA 1
ATOM 1425 C C . ILE A 1 172 ? 9.510 4.345 -3.971 1.00 98.12 172 ILE A C 1
ATOM 1427 O O . ILE A 1 172 ? 8.677 3.442 -4.078 1.00 98.12 172 ILE A O 1
ATOM 1431 N N . MET A 1 173 ? 10.791 4.175 -4.292 1.00 98.50 173 MET A N 1
ATOM 1432 C CA . MET A 1 173 ? 11.342 2.894 -4.730 1.00 98.50 173 MET A CA 1
ATOM 1433 C C . MET A 1 173 ? 12.446 2.413 -3.792 1.00 98.50 173 MET A C 1
ATOM 1435 O O . MET A 1 173 ? 13.427 3.111 -3.553 1.00 98.50 173 MET A O 1
ATOM 1439 N N . LEU A 1 174 ? 12.293 1.189 -3.291 1.00 98.44 174 LEU A N 1
ATOM 1440 C CA . LEU A 1 174 ? 13.253 0.480 -2.456 1.00 98.44 174 LEU A CA 1
ATOM 1441 C C . LEU A 1 174 ? 13.973 -0.577 -3.295 1.00 98.44 174 LEU A C 1
ATOM 1443 O O . LEU A 1 174 ? 13.364 -1.548 -3.749 1.00 98.44 174 LEU A O 1
ATOM 1447 N N . SER A 1 175 ? 15.279 -0.413 -3.453 1.00 98.25 175 SER A N 1
ATOM 1448 C CA . SER A 1 175 ? 16.174 -1.377 -4.095 1.00 98.25 175 SER A CA 1
ATOM 1449 C C . SER A 1 175 ? 17.097 -2.023 -3.068 1.00 98.25 175 SER A C 1
ATOM 1451 O O . SER A 1 175 ? 17.354 -1.448 -2.012 1.00 98.25 175 SER A O 1
ATOM 1453 N N . GLY A 1 176 ? 17.575 -3.233 -3.343 1.00 97.12 176 GLY A N 1
ATOM 1454 C CA . GLY A 1 176 ? 18.511 -3.940 -2.468 1.00 97.12 176 GLY A CA 1
ATOM 1455 C C . GLY A 1 176 ? 18.372 -5.450 -2.571 1.00 97.12 176 GLY A C 1
ATOM 1456 O O . GLY A 1 176 ? 17.466 -5.950 -3.236 1.00 97.12 176 GLY A O 1
ATOM 1457 N N . GLU A 1 177 ? 19.224 -6.192 -1.873 1.00 96.56 177 GLU A N 1
ATOM 1458 C CA . GLU A 1 177 ? 19.197 -7.655 -1.909 1.00 96.56 177 GLU A CA 1
ATOM 1459 C C . GLU A 1 177 ? 17.895 -8.243 -1.316 1.00 96.56 177 GLU A C 1
ATOM 1461 O O . GLU A 1 177 ? 17.183 -7.598 -0.521 1.00 96.56 177 GLU A O 1
ATOM 1466 N N . PRO A 1 178 ? 17.527 -9.479 -1.700 1.00 96.94 178 PRO A N 1
ATOM 1467 C CA . PRO A 1 178 ? 16.473 -10.225 -1.026 1.00 96.94 178 PRO A CA 1
ATOM 1468 C C . PRO A 1 178 ? 16.723 -10.326 0.487 1.00 96.94 178 PRO A C 1
ATOM 1470 O O . PRO A 1 178 ? 17.845 -10.511 0.949 1.00 96.94 178 PRO A O 1
ATOM 1473 N N . GLY A 1 179 ? 15.658 -10.212 1.284 1.00 95.19 179 GLY A N 1
ATOM 1474 C CA . GLY A 1 179 ? 15.750 -10.345 2.743 1.00 95.19 179 GLY A CA 1
ATOM 1475 C C . GLY A 1 179 ? 16.187 -9.089 3.512 1.00 95.19 179 GLY A C 1
ATOM 1476 O O . GLY A 1 179 ? 16.221 -9.133 4.737 1.00 95.19 179 GLY A O 1
ATOM 1477 N N . CYS A 1 180 ? 16.433 -7.948 2.858 1.00 96.12 180 CYS A N 1
ATOM 1478 C CA . CYS A 1 180 ? 16.727 -6.673 3.542 1.00 96.12 180 CYS A CA 1
ATOM 1479 C C . CYS A 1 180 ? 15.487 -5.954 4.119 1.00 96.12 180 CYS A C 1
ATOM 1481 O O . CYS A 1 180 ? 15.584 -4.821 4.581 1.00 96.12 180 CYS A O 1
ATOM 1483 N N . GLY A 1 181 ? 14.309 -6.586 4.085 1.00 96.06 181 GLY A N 1
ATOM 1484 C CA . GLY A 1 181 ? 13.089 -6.039 4.689 1.00 96.06 181 GLY A CA 1
ATOM 1485 C C . GLY A 1 181 ? 12.335 -5.003 3.846 1.00 96.06 181 GLY A C 1
ATOM 1486 O O . GLY A 1 181 ? 11.503 -4.292 4.398 1.00 96.06 181 GLY A O 1
ATOM 1487 N N . LYS A 1 182 ? 12.571 -4.928 2.526 1.00 97.25 182 LYS A N 1
ATOM 1488 C CA . LYS A 1 182 ? 11.924 -3.956 1.616 1.00 97.25 182 LYS A CA 1
ATOM 1489 C C . LYS A 1 182 ? 10.391 -3.986 1.696 1.00 97.25 182 LYS A C 1
ATOM 1491 O O . LYS A 1 182 ? 9.768 -2.970 1.980 1.00 97.25 182 LYS A O 1
ATOM 1496 N N . SER A 1 183 ? 9.779 -5.156 1.503 1.00 96.38 183 SER A N 1
ATOM 1497 C CA . SER A 1 183 ? 8.315 -5.300 1.549 1.00 96.38 183 SER A CA 1
ATOM 1498 C C . SER A 1 183 ? 7.755 -5.112 2.963 1.00 96.38 183 SER A C 1
ATOM 1500 O O . SER A 1 183 ? 6.677 -4.549 3.133 1.00 96.38 183 SER A O 1
ATOM 1502 N N . SER A 1 184 ? 8.492 -5.531 4.001 1.00 96.88 184 SER A N 1
ATOM 1503 C CA . SER A 1 184 ? 8.057 -5.367 5.394 1.00 96.88 184 SER A CA 1
ATOM 1504 C C . SER A 1 184 ? 8.205 -3.936 5.921 1.00 96.88 184 SER A C 1
ATOM 1506 O O . SER A 1 184 ? 7.572 -3.608 6.923 1.00 96.88 184 SER A O 1
ATOM 1508 N N . THR A 1 185 ? 8.930 -3.052 5.227 1.00 98.06 185 THR A N 1
ATOM 1509 C CA . THR A 1 185 ? 8.950 -1.609 5.524 1.00 98.06 185 THR A CA 1
ATOM 1510 C C . THR A 1 185 ? 7.544 -1.012 5.510 1.00 98.06 185 THR A C 1
ATOM 1512 O O . THR A 1 185 ? 7.235 -0.164 6.340 1.00 98.06 185 THR A O 1
ATOM 1515 N N . ALA A 1 186 ? 6.646 -1.498 4.646 1.00 97.94 186 ALA A N 1
ATOM 1516 C CA . ALA A 1 186 ? 5.259 -1.037 4.604 1.00 97.94 186 ALA A CA 1
ATOM 1517 C C . ALA A 1 186 ? 4.478 -1.357 5.894 1.00 97.94 186 ALA A C 1
ATOM 1519 O O . ALA A 1 186 ? 3.627 -0.577 6.326 1.00 97.94 186 ALA A O 1
ATOM 1520 N N . TYR A 1 187 ? 4.791 -2.487 6.538 1.00 97.06 187 TYR A N 1
ATOM 1521 C CA . TYR A 1 187 ? 4.200 -2.884 7.818 1.00 97.06 187 TYR A CA 1
ATOM 1522 C C . TYR A 1 187 ? 4.626 -1.928 8.932 1.00 97.06 187 TYR A C 1
ATOM 1524 O O . TYR A 1 187 ? 3.785 -1.432 9.685 1.00 97.06 187 TYR A O 1
ATOM 1532 N N . VAL A 1 188 ? 5.924 -1.620 8.987 1.00 97.12 188 VAL A N 1
ATOM 1533 C CA . VAL A 1 188 ? 6.477 -0.632 9.920 1.00 97.12 188 VAL A CA 1
ATOM 1534 C C . VAL A 1 188 ? 5.861 0.738 9.665 1.00 97.12 188 VAL A C 1
ATOM 1536 O O . VAL A 1 188 ? 5.365 1.358 10.602 1.00 97.12 188 VAL A O 1
ATOM 1539 N N . LEU A 1 189 ? 5.819 1.174 8.402 1.00 97.38 189 LEU A N 1
ATOM 1540 C CA . LEU A 1 189 ? 5.240 2.453 8.007 1.00 97.38 189 LEU A CA 1
ATOM 1541 C C . LEU A 1 189 ? 3.813 2.598 8.527 1.00 97.38 189 LEU A C 1
ATOM 1543 O O . LEU A 1 189 ? 3.502 3.591 9.177 1.00 97.38 189 LEU A O 1
ATOM 1547 N N . LYS A 1 190 ? 2.958 1.598 8.286 1.00 95.44 190 LYS A N 1
ATOM 1548 C CA . LYS A 1 190 ? 1.573 1.621 8.759 1.00 95.44 190 LYS A CA 1
ATOM 1549 C C . LYS A 1 190 ? 1.498 1.837 10.273 1.00 95.44 190 LYS A C 1
ATOM 1551 O O . LYS A 1 190 ? 0.775 2.727 10.715 1.00 95.44 190 LYS A O 1
ATOM 1556 N N . LYS A 1 191 ? 2.251 1.062 11.061 1.00 93.38 191 LYS A N 1
ATOM 1557 C CA . LYS A 1 191 ? 2.255 1.189 12.528 1.00 93.38 191 LYS A CA 1
ATOM 1558 C C . LYS A 1 191 ? 2.778 2.533 13.003 1.00 93.38 191 LYS A C 1
ATOM 1560 O O . LYS A 1 191 ? 2.212 3.118 13.922 1.00 93.38 191 LYS A O 1
ATOM 1565 N N . GLU A 1 192 ? 3.850 3.024 12.401 1.00 94.06 192 GLU A N 1
ATOM 1566 C CA . GLU A 1 192 ? 4.428 4.308 12.784 1.00 94.06 192 GLU A CA 1
ATOM 1567 C C . GLU A 1 192 ? 3.515 5.475 12.393 1.00 94.06 192 GLU A C 1
ATOM 1569 O O . GLU A 1 192 ? 3.347 6.394 13.189 1.00 94.06 192 GLU A O 1
ATOM 1574 N N . MET A 1 193 ? 2.825 5.409 11.251 1.00 93.38 193 MET A N 1
ATOM 1575 C CA . MET A 1 193 ? 1.790 6.382 10.890 1.00 93.38 193 MET A CA 1
ATOM 1576 C C . MET A 1 193 ? 0.628 6.387 11.893 1.00 93.38 193 MET A C 1
ATOM 1578 O O . MET A 1 193 ? 0.221 7.462 12.328 1.00 93.38 193 MET A O 1
ATOM 1582 N N . GLU A 1 194 ? 0.127 5.213 12.302 1.00 89.19 194 GLU A N 1
ATOM 1583 C CA . GLU A 1 194 ? -0.935 5.088 13.320 1.00 89.19 194 GLU A CA 1
ATOM 1584 C C . GLU A 1 194 ? -0.530 5.708 14.670 1.00 89.19 194 GLU A C 1
ATOM 1586 O O . GLU A 1 194 ? -1.379 6.246 15.384 1.00 89.19 194 GLU A O 1
ATOM 1591 N N . LYS A 1 195 ? 0.762 5.650 15.026 1.00 89.50 195 LYS A N 1
ATOM 1592 C CA . LYS A 1 195 ? 1.297 6.228 16.268 1.00 89.50 195 LYS A CA 1
ATOM 1593 C C . LYS A 1 195 ? 1.564 7.728 16.171 1.00 89.50 195 LYS A C 1
ATOM 1595 O O . LYS A 1 195 ? 1.238 8.460 17.102 1.00 89.50 195 LYS A O 1
ATOM 1600 N N . ARG A 1 196 ? 2.222 8.173 15.097 1.00 89.44 196 ARG A N 1
ATOM 1601 C CA . ARG A 1 196 ? 2.807 9.521 14.991 1.00 89.44 196 ARG A CA 1
ATOM 1602 C C . ARG A 1 196 ? 1.820 10.551 14.483 1.00 89.44 196 ARG A C 1
ATOM 1604 O O . ARG A 1 196 ? 1.767 11.657 15.020 1.00 89.44 196 ARG A O 1
ATOM 1611 N N . ILE A 1 197 ? 1.000 10.175 13.503 1.00 84.00 197 ILE A N 1
ATOM 1612 C CA . ILE A 1 197 ? 0.015 11.070 12.896 1.00 84.00 197 ILE A CA 1
ATOM 1613 C C . ILE A 1 197 ? -1.213 11.093 13.819 1.00 84.00 197 ILE A C 1
ATOM 1615 O O . ILE A 1 197 ? -2.268 10.505 13.570 1.00 84.00 197 ILE A O 1
ATOM 1619 N N . THR A 1 198 ? -1.027 11.719 14.981 1.00 54.06 198 THR A N 1
ATOM 1620 C CA . THR A 1 198 ? -1.974 11.756 16.095 1.00 54.06 198 THR A CA 1
ATOM 1621 C C . THR A 1 198 ? -3.205 12.586 15.730 1.00 54.06 198 THR A C 1
ATOM 1623 O O . THR A 1 198 ? -3.235 13.797 15.921 1.00 54.06 198 THR A O 1
ATOM 1626 N N . LYS A 1 199 ? -4.233 11.908 15.193 1.00 64.44 199 LYS A N 1
ATOM 1627 C CA . LYS A 1 199 ? -5.691 12.117 15.391 1.00 64.44 199 LYS A CA 1
ATOM 1628 C C . LYS A 1 199 ? -6.477 11.402 14.285 1.00 64.44 199 LYS A C 1
ATOM 1630 O O . LYS A 1 199 ? -6.827 11.988 13.265 1.00 64.44 199 LYS A O 1
ATOM 1635 N N . GLY A 1 200 ? -6.808 10.134 14.528 1.00 64.88 200 GLY A N 1
ATOM 1636 C CA . GLY A 1 200 ? -7.801 9.405 13.730 1.00 64.88 200 GLY A CA 1
ATOM 1637 C C . GLY A 1 200 ? -7.362 9.033 12.313 1.00 64.88 200 GLY A C 1
ATOM 1638 O O . GLY A 1 200 ? -8.229 8.787 11.479 1.00 64.88 200 GLY A O 1
ATOM 1639 N N . VAL A 1 201 ? -6.052 9.002 12.039 1.00 77.62 201 VAL A N 1
ATOM 1640 C CA . VAL A 1 201 ? -5.519 8.455 10.788 1.00 77.62 201 VAL A CA 1
ATOM 1641 C C . VAL A 1 201 ? -5.361 6.942 10.926 1.00 77.62 201 VAL A C 1
ATOM 1643 O O . VAL A 1 201 ? -4.683 6.468 11.832 1.00 77.62 201 VAL A O 1
ATOM 1646 N N . ILE A 1 202 ? -5.999 6.187 10.032 1.00 84.75 202 ILE A N 1
ATOM 1647 C CA . ILE A 1 202 ? -5.949 4.720 9.984 1.00 84.75 202 ILE A CA 1
ATOM 1648 C C . ILE A 1 202 ? -5.515 4.309 8.571 1.00 84.75 202 ILE A C 1
ATOM 1650 O O . ILE A 1 202 ? -6.363 4.172 7.682 1.00 84.75 202 ILE A O 1
ATOM 1654 N N . PRO A 1 203 ? -4.204 4.140 8.323 1.00 91.56 203 PRO A N 1
ATOM 1655 C CA . PRO A 1 203 ? -3.706 3.777 7.008 1.00 91.56 203 PRO A CA 1
ATOM 1656 C C . PRO A 1 203 ? -4.222 2.407 6.551 1.00 91.56 203 PRO A C 1
ATOM 1658 O O . PRO A 1 203 ? -4.216 1.412 7.288 1.00 91.56 203 PRO A O 1
ATOM 1661 N N . ARG A 1 204 ? -4.637 2.331 5.291 1.00 91.06 204 ARG A N 1
ATOM 1662 C CA . ARG A 1 204 ? -5.036 1.100 4.608 1.00 91.06 204 ARG A CA 1
ATOM 1663 C C . ARG A 1 204 ? -3.839 0.559 3.851 1.00 91.06 204 ARG A C 1
ATOM 1665 O O . ARG A 1 204 ? -3.415 1.161 2.875 1.00 91.06 204 ARG A O 1
ATOM 1672 N N . LEU A 1 205 ? -3.300 -0.563 4.306 1.00 95.50 205 LEU A N 1
ATOM 1673 C CA . LEU A 1 205 ? -2.150 -1.179 3.663 1.00 95.50 205 LEU A CA 1
ATOM 1674 C C . LEU A 1 205 ? -2.615 -2.262 2.699 1.00 95.50 205 LEU A C 1
ATOM 1676 O O . LEU A 1 205 ? -3.058 -3.312 3.151 1.00 95.50 205 LEU A O 1
ATOM 1680 N N . PHE A 1 206 ? -2.491 -1.996 1.404 1.00 95.38 206 PHE A N 1
ATOM 1681 C CA . PHE A 1 206 ? -2.680 -2.967 0.338 1.00 95.38 206 PHE A CA 1
ATOM 1682 C C . PHE A 1 206 ? -1.350 -3.665 0.070 1.00 95.38 206 PHE A C 1
ATOM 1684 O O . PHE A 1 206 ? -0.410 -3.063 -0.454 1.00 95.38 206 PHE A O 1
ATOM 1691 N N . SER A 1 207 ? -1.272 -4.925 0.485 1.00 92.00 207 SER A N 1
ATOM 1692 C CA . SER A 1 207 ? -0.107 -5.782 0.289 1.00 92.00 207 SER A CA 1
ATOM 1693 C C . SER A 1 207 ? -0.390 -6.788 -0.827 1.00 92.00 207 SER A C 1
ATOM 1695 O O . SER A 1 207 ? -1.533 -7.188 -1.038 1.00 92.00 207 SER A O 1
ATOM 1697 N N . ASN A 1 208 ? 0.660 -7.206 -1.534 1.00 85.19 208 ASN A N 1
ATOM 1698 C CA . ASN A 1 208 ? 0.593 -8.205 -2.608 1.00 85.19 208 ASN A CA 1
ATOM 1699 C C . ASN A 1 208 ? -0.350 -7.843 -3.772 1.00 85.19 208 ASN A C 1
ATOM 1701 O O . ASN A 1 208 ? -1.024 -8.714 -4.319 1.00 85.19 208 ASN A O 1
ATOM 1705 N N . ILE A 1 209 ? -0.392 -6.569 -4.166 1.00 91.88 209 ILE A N 1
ATOM 1706 C CA . ILE A 1 209 ? -1.040 -6.173 -5.419 1.00 91.88 209 ILE A CA 1
ATOM 1707 C C . ILE A 1 209 ? -0.118 -6.525 -6.585 1.00 91.88 209 ILE A C 1
ATOM 1709 O O . ILE A 1 209 ? 0.968 -5.961 -6.715 1.00 91.88 209 ILE A O 1
ATOM 1713 N N . ASP A 1 210 ? -0.571 -7.437 -7.441 1.00 92.50 210 ASP A N 1
ATOM 1714 C CA . ASP A 1 210 ? 0.101 -7.765 -8.695 1.00 92.50 210 ASP A CA 1
ATOM 1715 C C . ASP A 1 210 ? -0.589 -7.050 -9.862 1.00 92.50 210 ASP A C 1
ATOM 1717 O O . ASP A 1 210 ? -1.711 -7.393 -10.242 1.00 92.50 210 ASP A O 1
ATOM 1721 N N . LEU A 1 211 ? 0.095 -6.069 -10.455 1.00 93.75 211 LEU A N 1
ATOM 1722 C CA . LEU A 1 211 ? -0.402 -5.317 -11.613 1.00 93.75 211 LEU A CA 1
ATOM 1723 C C . LEU A 1 211 ? -0.542 -6.180 -12.879 1.00 93.75 211 LEU A C 1
ATOM 1725 O O . LEU A 1 211 ? -1.219 -5.767 -13.822 1.00 93.75 211 LEU A O 1
ATOM 1729 N N . ALA A 1 212 ? 0.072 -7.368 -12.906 1.00 90.94 212 ALA A N 1
ATOM 1730 C CA . ALA A 1 212 ? -0.106 -8.368 -13.953 1.00 90.94 212 ALA A CA 1
ATOM 1731 C C . ALA A 1 212 ? -1.391 -9.183 -13.802 1.00 90.94 212 ALA A C 1
ATOM 1733 O O . ALA A 1 212 ? -1.711 -9.980 -14.684 1.00 90.94 212 ALA A O 1
ATOM 1734 N N . THR A 1 213 ? -2.155 -8.972 -12.732 1.00 89.94 213 THR A N 1
ATOM 1735 C CA . THR A 1 213 ? -3.440 -9.631 -12.526 1.00 89.94 213 THR A CA 1
ATOM 1736 C C . THR A 1 213 ? -4.456 -9.198 -13.591 1.00 89.94 213 THR A C 1
ATOM 1738 O O . THR A 1 213 ? -4.784 -8.010 -13.682 1.00 89.94 213 THR A O 1
ATOM 1741 N N . PRO A 1 214 ? -5.031 -10.136 -14.365 1.00 88.88 214 PRO A N 1
ATOM 1742 C CA . PRO A 1 214 ? -6.112 -9.824 -15.292 1.00 88.88 214 PRO A CA 1
ATOM 1743 C C . PRO A 1 214 ? -7.336 -9.243 -14.576 1.00 88.88 214 PRO A C 1
ATOM 1745 O O . PRO A 1 214 ? -7.742 -9.740 -13.525 1.00 88.88 214 PRO A O 1
ATOM 1748 N N . ASN A 1 215 ? -7.968 -8.236 -15.181 1.00 86.06 215 ASN A N 1
ATOM 1749 C CA . ASN A 1 215 ? -9.174 -7.561 -14.679 1.00 86.06 215 ASN A CA 1
ATOM 1750 C C . ASN A 1 215 ? -9.009 -6.823 -13.339 1.00 86.06 215 ASN A C 1
ATOM 1752 O O . ASN A 1 215 ? -10.007 -6.385 -12.765 1.00 86.06 215 ASN A O 1
ATOM 1756 N N . LEU A 1 216 ? -7.783 -6.670 -12.832 1.00 89.25 216 LEU A N 1
ATOM 1757 C CA . LEU A 1 216 ? -7.517 -5.787 -11.705 1.00 89.25 216 LEU A CA 1
ATOM 1758 C C . LEU A 1 216 ? -7.362 -4.355 -12.212 1.00 89.25 216 LEU A C 1
ATOM 1760 O O . LEU A 1 216 ? -6.444 -4.065 -12.977 1.00 89.25 216 LEU A O 1
ATOM 1764 N N . ASP A 1 217 ? -8.246 -3.475 -11.748 1.00 89.00 217 ASP A N 1
ATOM 1765 C CA . ASP A 1 217 ? -8.085 -2.030 -11.872 1.00 89.00 217 ASP A CA 1
ATOM 1766 C C . ASP A 1 217 ? -7.812 -1.429 -10.486 1.00 89.00 217 ASP A C 1
ATOM 1768 O O . ASP A 1 217 ? -8.687 -1.429 -9.613 1.00 89.00 217 ASP A O 1
ATOM 1772 N N . ILE A 1 218 ? -6.595 -0.929 -10.255 1.00 93.50 218 ILE A N 1
ATOM 1773 C CA . ILE A 1 218 ? -6.195 -0.311 -8.984 1.00 93.50 218 ILE A CA 1
ATOM 1774 C C . ILE A 1 218 ? -6.901 1.023 -8.733 1.00 93.50 218 ILE A C 1
ATOM 1776 O O . ILE A 1 218 ? -6.970 1.457 -7.586 1.00 93.50 218 ILE A O 1
ATOM 1780 N N . GLY A 1 219 ? -7.450 1.674 -9.764 1.00 90.00 219 GLY A N 1
ATOM 1781 C CA . GLY A 1 219 ? -8.201 2.919 -9.627 1.00 90.00 219 GLY A CA 1
ATOM 1782 C C . GLY A 1 219 ? -9.375 2.770 -8.651 1.00 90.00 219 GLY A C 1
ATOM 1783 O O . GLY A 1 219 ? -9.322 3.333 -7.553 1.00 90.00 219 GLY A O 1
ATOM 1784 N N . PRO A 1 220 ? -10.418 2.000 -9.003 1.00 81.06 220 PRO A N 1
ATOM 1785 C CA . PRO A 1 220 ? -11.540 1.728 -8.113 1.00 81.06 220 PRO A CA 1
ATOM 1786 C C . PRO A 1 220 ? -11.155 0.849 -6.916 1.00 81.06 220 PRO A C 1
ATOM 1788 O O 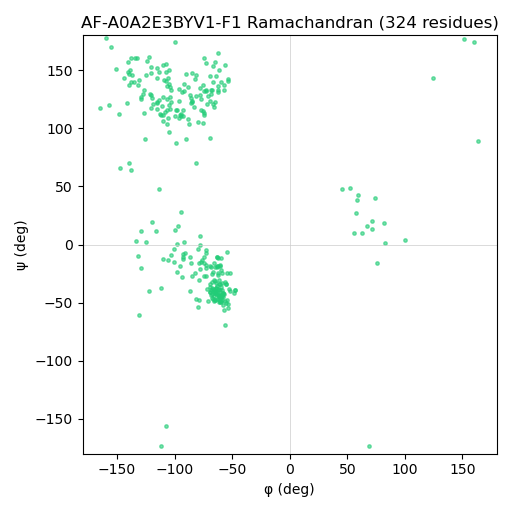. PRO A 1 220 ? -11.594 1.130 -5.803 1.00 81.06 220 PRO A O 1
ATOM 1791 N N . SER A 1 221 ? -10.299 -0.166 -7.099 1.00 81.50 221 SER A N 1
ATOM 1792 C CA . SER A 1 221 ? -10.048 -1.157 -6.038 1.00 81.50 221 SER A CA 1
ATOM 1793 C C . SER A 1 221 ? -9.102 -0.673 -4.928 1.00 81.50 221 SER A C 1
ATOM 1795 O O . SER A 1 221 ? -9.139 -1.206 -3.816 1.00 81.50 221 SER A O 1
ATOM 1797 N N . VAL A 1 222 ? -8.273 0.347 -5.199 1.00 88.38 222 VAL A N 1
ATOM 1798 C CA . VAL A 1 222 ? -7.261 0.867 -4.265 1.00 88.38 222 VAL A CA 1
ATOM 1799 C C . VAL A 1 222 ? -7.330 2.392 -4.143 1.00 88.38 222 VAL A C 1
ATOM 1801 O O . VAL A 1 222 ? -7.577 2.905 -3.048 1.00 88.38 222 VAL A O 1
ATOM 1804 N N . LEU A 1 223 ? -7.129 3.130 -5.240 1.00 89.81 223 LEU A N 1
ATOM 1805 C CA . LEU A 1 223 ? -6.884 4.581 -5.211 1.00 89.81 223 LEU A CA 1
ATOM 1806 C C . LEU A 1 223 ? -8.099 5.385 -4.747 1.00 89.81 223 LEU A C 1
ATOM 1808 O O . LEU A 1 223 ? -7.963 6.264 -3.898 1.00 89.81 223 LEU A O 1
ATOM 1812 N N . GLN A 1 224 ? -9.298 5.041 -5.221 1.00 86.00 224 GLN A N 1
ATOM 1813 C CA . GLN A 1 224 ? -10.550 5.678 -4.787 1.00 86.00 224 GLN A CA 1
ATOM 1814 C C . GLN A 1 224 ? -10.836 5.470 -3.295 1.00 86.00 224 GLN A C 1
ATOM 1816 O O . GLN A 1 224 ? -11.709 6.126 -2.721 1.00 86.00 224 GLN A O 1
ATOM 1821 N N . THR A 1 225 ? -10.093 4.572 -2.644 1.00 82.38 225 THR A N 1
ATOM 1822 C CA . THR A 1 225 ? -10.265 4.301 -1.226 1.00 82.38 225 THR A CA 1
ATOM 1823 C C . THR A 1 225 ? -9.478 5.223 -0.295 1.00 82.38 225 THR A C 1
ATOM 1825 O O . THR A 1 225 ? -9.749 5.236 0.912 1.00 82.38 225 THR A O 1
ATOM 1828 N N . ALA A 1 226 ? -8.558 6.019 -0.847 1.00 87.56 226 ALA A N 1
ATOM 1829 C CA . ALA A 1 226 ? -7.731 6.966 -0.115 1.00 87.56 226 ALA A CA 1
ATOM 1830 C C . ALA A 1 226 ? -8.505 8.227 0.297 1.00 87.56 226 ALA A C 1
ATOM 1832 O O . ALA A 1 226 ? -9.266 8.806 -0.475 1.00 87.56 226 ALA A O 1
ATOM 1833 N N . ASN A 1 227 ? -8.293 8.685 1.531 1.00 86.69 227 ASN A N 1
ATOM 1834 C CA . ASN A 1 227 ? -8.749 9.994 2.005 1.00 86.69 227 ASN A CA 1
ATOM 1835 C C . ASN A 1 227 ? -7.863 10.473 3.174 1.00 86.69 227 ASN A C 1
ATOM 1837 O O . ASN A 1 227 ? -7.090 9.671 3.702 1.00 86.69 227 ASN A O 1
ATOM 1841 N N . PRO A 1 228 ? -7.979 11.738 3.629 1.00 84.44 228 PRO A N 1
ATOM 1842 C CA . PRO A 1 228 ? -7.086 12.296 4.651 1.00 84.44 228 PRO A CA 1
ATOM 1843 C C . PRO A 1 228 ? -7.058 11.554 5.992 1.00 84.44 228 PRO A C 1
ATOM 1845 O O . PRO A 1 228 ? -6.074 11.641 6.721 1.00 84.44 228 PRO A O 1
ATOM 1848 N N . HIS A 1 229 ? -8.122 10.825 6.332 1.00 81.25 229 HIS A N 1
ATOM 1849 C CA . HIS A 1 229 ? -8.199 10.034 7.561 1.00 81.25 229 HIS A CA 1
ATOM 1850 C C . HIS A 1 229 ? -7.801 8.576 7.347 1.00 81.25 229 HIS A C 1
ATOM 1852 O O . HIS A 1 229 ? -7.522 7.861 8.303 1.00 81.25 229 HIS A O 1
ATOM 1858 N N . THR A 1 230 ? -7.810 8.097 6.108 1.00 84.56 230 THR A N 1
ATOM 1859 C CA . THR A 1 230 ? -7.559 6.689 5.803 1.00 84.56 230 THR A CA 1
ATOM 1860 C C . THR A 1 230 ? -6.666 6.609 4.577 1.00 84.56 230 THR A C 1
ATOM 1862 O O . THR A 1 230 ? -7.111 6.169 3.510 1.00 84.56 230 THR A O 1
ATOM 1865 N N . PRO A 1 231 ? -5.427 7.115 4.693 1.00 93.06 231 PRO A N 1
ATOM 1866 C CA . PRO A 1 231 ? -4.517 7.106 3.575 1.00 93.06 231 PRO A CA 1
ATOM 1867 C C . PRO A 1 231 ? -4.246 5.683 3.142 1.00 93.06 231 PRO A C 1
ATOM 1869 O O . PRO A 1 231 ? -4.284 4.748 3.945 1.00 93.06 231 PRO A O 1
ATOM 1872 N N . VAL A 1 232 ? -3.977 5.522 1.862 1.00 95.75 232 VAL A N 1
ATOM 1873 C CA . VAL A 1 232 ? -3.646 4.220 1.305 1.00 95.75 232 VAL A CA 1
ATOM 1874 C C . VAL A 1 232 ? -2.135 4.087 1.233 1.00 95.75 232 VAL A C 1
ATOM 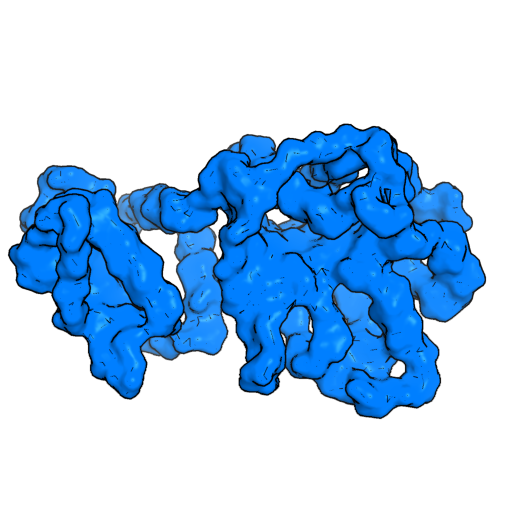1876 O O . VAL A 1 232 ? -1.454 4.993 0.771 1.00 95.75 232 VAL A O 1
ATOM 1879 N N . ILE A 1 233 ? -1.632 2.944 1.683 1.00 98.06 233 ILE A N 1
ATOM 1880 C CA . ILE A 1 233 ? -0.272 2.480 1.445 1.00 98.06 233 ILE A CA 1
ATOM 1881 C C . ILE A 1 233 ? -0.394 1.314 0.464 1.00 98.06 233 ILE A C 1
ATOM 1883 O O . ILE A 1 233 ? -0.980 0.288 0.806 1.00 98.06 233 ILE A O 1
ATOM 1887 N N . LEU A 1 234 ? 0.127 1.470 -0.747 1.00 98.19 234 LEU A N 1
ATOM 1888 C CA . LEU A 1 234 ? 0.196 0.428 -1.768 1.00 98.19 234 LEU A CA 1
ATOM 1889 C C . LEU A 1 234 ? 1.618 -0.123 -1.839 1.00 98.19 234 LEU A C 1
ATOM 1891 O O . LEU A 1 234 ? 2.571 0.649 -1.917 1.00 98.19 234 LEU A O 1
ATOM 1895 N N . VAL A 1 235 ? 1.764 -1.447 -1.851 1.00 98.06 235 VAL A N 1
ATOM 1896 C CA . VAL A 1 235 ? 3.060 -2.105 -2.059 1.00 98.06 235 VAL A CA 1
ATOM 1897 C C . VAL A 1 235 ? 3.069 -2.814 -3.405 1.00 98.06 235 VAL A C 1
ATOM 1899 O O . VAL A 1 235 ? 2.283 -3.735 -3.623 1.00 98.06 235 VAL A O 1
ATOM 1902 N N . LEU A 1 236 ? 3.988 -2.408 -4.281 1.00 97.56 236 LEU A N 1
ATOM 1903 C CA . LEU A 1 236 ? 4.252 -3.052 -5.566 1.00 97.56 236 LEU A CA 1
ATOM 1904 C C . LEU A 1 236 ? 5.572 -3.818 -5.467 1.00 97.56 236 LEU A C 1
ATOM 1906 O O . LEU A 1 236 ? 6.648 -3.218 -5.460 1.00 97.56 236 LEU A O 1
ATOM 1910 N N . ASN A 1 237 ? 5.490 -5.141 -5.337 1.00 97.19 237 ASN A N 1
ATOM 1911 C CA . ASN A 1 237 ? 6.671 -5.990 -5.197 1.00 97.19 237 ASN A CA 1
ATOM 1912 C C . ASN A 1 237 ? 7.275 -6.364 -6.553 1.00 97.19 237 ASN A C 1
ATOM 1914 O O . ASN A 1 237 ? 6.545 -6.525 -7.526 1.00 97.19 237 ASN A O 1
ATOM 1918 N N . GLU A 1 238 ? 8.602 -6.522 -6.584 1.00 95.88 238 GLU A N 1
ATOM 1919 C CA . GLU A 1 238 ? 9.358 -7.018 -7.750 1.00 95.88 238 GLU A CA 1
ATOM 1920 C C . GLU A 1 238 ? 9.047 -6.243 -9.038 1.00 95.88 238 GLU A C 1
ATOM 1922 O O . GLU A 1 238 ? 8.764 -6.786 -10.107 1.00 95.88 238 GLU A O 1
ATOM 1927 N N . PHE A 1 239 ? 9.086 -4.917 -8.929 1.00 97.12 239 PHE A N 1
ATOM 1928 C CA . PHE A 1 239 ? 8.670 -4.021 -10.000 1.00 97.12 239 PHE A CA 1
ATOM 1929 C C . PHE A 1 239 ? 9.552 -4.110 -11.251 1.00 97.12 239 PHE A C 1
ATOM 1931 O O . PHE A 1 239 ? 9.131 -3.737 -12.344 1.00 97.12 239 PHE A O 1
ATOM 1938 N N . ASP A 1 240 ? 10.766 -4.643 -11.126 1.00 96.94 240 ASP A N 1
ATOM 1939 C CA . ASP A 1 240 ? 11.608 -4.973 -12.269 1.00 96.94 240 ASP A CA 1
ATOM 1940 C C . ASP A 1 240 ? 10.968 -6.006 -13.206 1.00 96.94 240 ASP A C 1
ATOM 1942 O O . ASP A 1 240 ? 11.098 -5.877 -14.427 1.00 96.94 240 ASP A O 1
ATOM 1946 N N . ILE A 1 241 ? 10.201 -6.957 -12.668 1.00 95.75 241 ILE A N 1
ATOM 1947 C CA . ILE A 1 241 ? 9.421 -7.918 -13.457 1.00 95.75 241 ILE A CA 1
ATOM 1948 C C . ILE A 1 241 ? 8.282 -7.197 -14.185 1.00 95.75 241 ILE A C 1
ATOM 1950 O O . ILE A 1 241 ? 8.072 -7.410 -15.380 1.00 95.75 241 ILE A O 1
ATOM 1954 N N . VAL A 1 242 ? 7.587 -6.288 -13.497 1.00 95.50 242 VAL A N 1
ATOM 1955 C CA . VAL A 1 242 ? 6.499 -5.481 -14.075 1.00 95.50 242 VAL A CA 1
ATOM 1956 C C . VAL A 1 242 ? 6.997 -4.637 -15.255 1.00 95.50 242 VAL A C 1
ATOM 1958 O O . VAL A 1 242 ? 6.376 -4.624 -16.321 1.00 95.50 242 VAL A O 1
ATOM 1961 N N . MET A 1 243 ? 8.151 -3.981 -15.106 1.00 96.50 243 MET A N 1
ATOM 1962 C CA . MET A 1 243 ? 8.780 -3.213 -16.186 1.00 96.50 243 MET A CA 1
ATOM 1963 C C . MET A 1 243 ? 9.216 -4.106 -17.354 1.00 96.50 243 MET A C 1
ATOM 1965 O O . MET A 1 243 ? 9.032 -3.733 -18.519 1.00 96.50 243 MET A O 1
ATOM 1969 N N . ALA A 1 244 ? 9.760 -5.295 -17.066 1.00 95.38 244 ALA A N 1
ATOM 1970 C CA . ALA A 1 244 ? 10.125 -6.265 -18.094 1.00 95.38 244 ALA A CA 1
ATOM 1971 C C . ALA A 1 244 ? 8.901 -6.667 -18.924 1.00 95.38 244 ALA A C 1
ATOM 1973 O O . ALA A 1 244 ? 8.941 -6.577 -20.148 1.00 95.38 244 ALA A O 1
ATOM 1974 N N . ILE A 1 245 ? 7.788 -7.019 -18.273 1.00 93.75 245 ILE A N 1
ATOM 1975 C CA . ILE A 1 245 ? 6.537 -7.397 -18.944 1.00 93.75 245 ILE A CA 1
ATOM 1976 C C . ILE A 1 245 ? 6.014 -6.260 -19.829 1.00 93.75 245 ILE A C 1
ATOM 1978 O O . ILE A 1 245 ? 5.742 -6.477 -21.011 1.00 93.75 245 ILE A O 1
ATOM 1982 N N . ALA A 1 246 ? 5.931 -5.038 -19.296 1.00 94.00 246 ALA A N 1
ATOM 1983 C CA . ALA A 1 246 ? 5.379 -3.890 -20.019 1.00 94.00 246 ALA A CA 1
ATOM 1984 C C . ALA A 1 246 ? 6.189 -3.501 -21.274 1.00 94.00 246 ALA A C 1
ATOM 1986 O O . ALA A 1 246 ? 5.681 -2.795 -22.149 1.00 94.00 246 ALA A O 1
ATOM 1987 N N . THR A 1 247 ? 7.446 -3.941 -21.378 1.00 94.38 247 THR A N 1
ATOM 1988 C CA . THR A 1 247 ? 8.348 -3.624 -22.499 1.00 94.38 247 THR A CA 1
ATOM 1989 C C . THR A 1 247 ? 8.475 -4.751 -23.532 1.00 94.38 247 THR A C 1
ATOM 1991 O O . THR A 1 247 ? 9.098 -4.549 -24.577 1.00 94.38 247 THR A O 1
ATOM 1994 N N . MET A 1 248 ? 7.853 -5.916 -23.307 1.00 92.25 248 MET A N 1
ATOM 1995 C CA . MET A 1 248 ? 7.854 -7.027 -24.267 1.00 92.25 248 MET A CA 1
ATOM 1996 C C . MET A 1 248 ? 7.038 -6.691 -25.527 1.00 92.25 248 MET A C 1
ATOM 1998 O O . MET A 1 248 ? 5.899 -6.241 -25.446 1.00 92.25 248 MET A O 1
ATOM 2002 N N . LYS A 1 249 ? 7.596 -6.965 -26.716 1.00 75.94 249 LYS A N 1
ATOM 2003 C CA . LYS A 1 249 ? 6.993 -6.599 -28.016 1.00 75.94 249 LYS A CA 1
ATOM 2004 C C . LYS A 1 249 ? 5.761 -7.425 -28.441 1.00 75.94 249 LYS A C 1
ATOM 2006 O O . LYS A 1 249 ? 5.131 -7.045 -29.415 1.00 75.94 249 LYS A O 1
ATOM 2011 N N . ASN A 1 250 ? 5.394 -8.498 -27.731 1.00 68.88 250 ASN A N 1
ATOM 2012 C CA . ASN A 1 250 ? 4.263 -9.387 -28.065 1.00 68.88 250 ASN A CA 1
ATOM 2013 C C . ASN A 1 250 ? 3.485 -9.801 -26.803 1.00 68.88 250 ASN A C 1
ATOM 2015 O O . ASN A 1 250 ? 3.548 -10.948 -26.356 1.00 68.88 250 ASN A O 1
ATOM 2019 N N . SER A 1 251 ? 2.774 -8.855 -26.195 1.00 63.78 251 SER A N 1
ATOM 2020 C CA . SER A 1 251 ? 2.131 -9.025 -24.890 1.00 63.78 251 SER A CA 1
ATOM 2021 C C . SER A 1 251 ? 0.660 -9.457 -24.954 1.00 63.78 251 SER A C 1
ATOM 2023 O O . SER A 1 251 ? -0.062 -9.189 -24.001 1.00 63.78 251 SER A O 1
ATOM 2025 N N . ASN A 1 252 ? 0.191 -10.174 -25.991 1.00 73.50 252 ASN A N 1
ATOM 2026 C CA . ASN A 1 252 ? -1.219 -10.626 -26.062 1.00 73.50 252 ASN A CA 1
ATOM 2027 C C . ASN A 1 252 ? -1.673 -11.380 -24.788 1.00 73.50 252 ASN A C 1
ATOM 2029 O O . ASN A 1 252 ? -2.845 -11.370 -24.430 1.00 73.50 252 ASN A O 1
ATOM 2033 N N . ARG A 1 253 ? -0.727 -11.974 -24.042 1.00 69.44 253 ARG A N 1
ATOM 2034 C CA . ARG A 1 253 ? -0.950 -12.594 -22.721 1.00 69.44 253 ARG A CA 1
ATOM 2035 C C . ARG A 1 253 ? -1.470 -11.636 -21.635 1.00 69.44 253 ARG A C 1
ATOM 2037 O O . ARG A 1 253 ? -2.008 -12.108 -20.643 1.00 69.44 253 ARG A O 1
ATOM 2044 N N . PHE A 1 254 ? -1.325 -10.327 -21.819 1.00 75.31 254 PHE A N 1
ATOM 2045 C CA . PHE A 1 254 ? -1.652 -9.280 -20.850 1.00 75.31 254 PHE A CA 1
ATOM 2046 C C . PHE A 1 254 ? -2.722 -8.311 -21.372 1.00 75.31 254 PHE A C 1
ATOM 2048 O O . PHE A 1 254 ? -2.853 -7.200 -20.861 1.00 75.31 254 PHE A O 1
ATOM 2055 N N . GLU A 1 255 ? -3.504 -8.701 -22.386 1.00 77.56 255 GLU A N 1
ATOM 2056 C CA . GLU A 1 255 ? -4.559 -7.843 -22.948 1.00 77.56 255 GLU A CA 1
ATOM 2057 C C . GLU A 1 255 ? -5.583 -7.382 -21.903 1.00 77.56 255 GLU A C 1
ATOM 2059 O O . GLU A 1 255 ? -6.055 -6.247 -21.981 1.00 77.56 255 GLU A O 1
ATOM 2064 N N . ASN A 1 256 ? -5.849 -8.224 -20.900 1.00 82.25 256 ASN A N 1
ATOM 2065 C CA . ASN A 1 256 ? -6.775 -7.949 -19.799 1.00 82.25 256 ASN A CA 1
ATOM 2066 C C . ASN A 1 256 ? -6.097 -7.314 -18.568 1.00 82.25 256 ASN A C 1
ATOM 2068 O O . ASN A 1 256 ? -6.755 -7.091 -17.552 1.00 82.25 256 ASN A O 1
ATOM 2072 N N . CYS A 1 257 ? -4.793 -7.035 -18.625 1.00 84.06 257 CYS A N 1
ATOM 2073 C CA . CYS A 1 257 ? -4.028 -6.442 -17.526 1.00 84.06 257 CYS A CA 1
ATOM 2074 C C . CYS A 1 257 ? -3.894 -4.938 -17.777 1.00 84.06 257 CYS A C 1
ATOM 2076 O O . CYS A 1 257 ? -2.931 -4.473 -18.393 1.00 84.06 257 CYS A O 1
ATOM 2078 N N . VAL A 1 258 ? -4.891 -4.175 -17.323 1.00 87.19 258 VAL A N 1
ATOM 2079 C CA . VAL A 1 258 ? -5.078 -2.753 -17.668 1.00 87.19 258 VAL A CA 1
ATOM 2080 C C . VAL A 1 258 ? -3.816 -1.918 -17.417 1.00 87.19 258 VAL A C 1
ATOM 2082 O O . VAL A 1 258 ? -3.467 -1.063 -18.233 1.00 87.19 258 VAL A O 1
ATOM 2085 N N . HIS A 1 259 ? -3.088 -2.212 -16.337 1.00 92.25 259 HIS A N 1
ATOM 2086 C CA . HIS A 1 259 ? -1.930 -1.433 -15.894 1.00 92.25 259 HIS A CA 1
ATOM 2087 C C . HIS A 1 259 ? -0.622 -1.754 -16.613 1.00 92.25 259 HIS A C 1
ATOM 2089 O O . HIS A 1 259 ? 0.253 -0.897 -16.667 1.00 92.25 259 HIS A O 1
ATOM 2095 N N . ILE A 1 260 ? -0.461 -2.957 -17.171 1.00 93.00 260 ILE A N 1
ATOM 2096 C CA . ILE A 1 260 ? 0.839 -3.413 -17.702 1.00 93.00 260 ILE A CA 1
ATOM 2097 C C . ILE A 1 260 ? 0.768 -3.951 -19.130 1.00 93.00 260 ILE A C 1
ATOM 2099 O O . ILE A 1 260 ? 1.741 -4.520 -19.620 1.00 93.00 260 ILE A O 1
ATOM 2103 N N . LYS A 1 261 ? -0.361 -3.745 -19.821 1.00 91.31 261 LYS A N 1
ATOM 2104 C CA . LYS A 1 261 ? -0.572 -4.169 -21.214 1.00 91.31 261 LYS A CA 1
ATOM 2105 C C . LYS A 1 261 ? 0.595 -3.791 -22.132 1.00 91.31 261 LYS A C 1
ATOM 2107 O O . LYS A 1 261 ? 0.960 -4.554 -23.026 1.00 91.31 261 LYS A O 1
ATOM 2112 N N . ASN A 1 262 ? 1.155 -2.601 -21.933 1.00 93.12 262 ASN A N 1
ATOM 2113 C CA . ASN A 1 262 ? 2.317 -2.090 -22.648 1.00 93.12 262 ASN A CA 1
ATOM 2114 C C . ASN A 1 262 ? 2.992 -0.954 -21.856 1.00 93.12 262 ASN A C 1
ATOM 2116 O O . ASN A 1 262 ? 2.501 -0.508 -20.815 1.00 93.12 262 ASN A O 1
ATOM 2120 N N . LYS A 1 263 ? 4.101 -0.443 -22.402 1.00 94.81 263 LYS A N 1
ATOM 2121 C CA . LYS A 1 263 ? 4.873 0.679 -21.855 1.00 94.81 263 LYS A CA 1
ATOM 2122 C C . LYS A 1 263 ? 4.006 1.905 -21.559 1.00 94.81 263 LYS A C 1
ATOM 2124 O O . LYS A 1 263 ? 4.207 2.553 -20.537 1.00 94.81 263 LYS A O 1
ATOM 2129 N N . THR A 1 264 ? 3.050 2.235 -22.423 1.00 95.25 264 THR A N 1
ATOM 2130 C CA . THR A 1 264 ? 2.160 3.388 -22.227 1.00 95.25 264 THR A CA 1
ATOM 2131 C C . THR A 1 264 ? 1.229 3.174 -21.036 1.00 95.25 264 THR A C 1
ATOM 2133 O O . THR A 1 264 ? 1.142 4.049 -20.182 1.00 95.25 264 THR A O 1
ATOM 2136 N N . SER A 1 265 ? 0.600 2.002 -20.916 1.00 95.38 265 SER A N 1
ATOM 2137 C CA . SER A 1 265 ? -0.272 1.665 -19.781 1.00 95.38 265 SER A CA 1
ATOM 2138 C C . SER A 1 265 ? 0.444 1.749 -18.431 1.00 95.38 265 SER A C 1
ATOM 2140 O O . SER A 1 265 ? -0.108 2.308 -17.481 1.00 95.38 265 SER A O 1
ATOM 2142 N N . LEU A 1 266 ? 1.686 1.256 -18.350 1.00 96.88 266 LEU A N 1
ATOM 2143 C CA . LEU A 1 266 ? 2.455 1.314 -17.104 1.00 96.88 266 LEU A CA 1
ATOM 2144 C C . LEU A 1 266 ? 2.857 2.749 -16.755 1.00 96.88 266 LEU A C 1
ATOM 2146 O O . LEU A 1 266 ? 2.733 3.155 -15.604 1.00 96.88 266 LEU A O 1
ATOM 2150 N N . ASN A 1 267 ? 3.270 3.540 -17.749 1.00 97.44 267 ASN A N 1
ATOM 2151 C CA . ASN A 1 267 ? 3.548 4.963 -17.552 1.00 97.44 267 ASN A CA 1
ATOM 2152 C C . ASN A 1 267 ? 2.311 5.713 -17.040 1.00 97.44 267 ASN A C 1
ATOM 2154 O O . ASN A 1 267 ? 2.406 6.392 -16.027 1.00 97.44 267 ASN A O 1
ATOM 2158 N N . ASN A 1 268 ? 1.148 5.510 -17.666 1.00 97.00 268 ASN A N 1
ATOM 2159 C CA . ASN A 1 268 ? -0.108 6.118 -17.220 1.00 97.00 268 ASN A CA 1
ATOM 2160 C C . ASN A 1 268 ? -0.472 5.700 -15.789 1.00 97.00 268 ASN A C 1
ATOM 2162 O O . ASN A 1 268 ? -0.993 6.506 -15.024 1.00 97.00 268 ASN A O 1
ATOM 2166 N N . THR A 1 269 ? -0.195 4.446 -15.422 1.00 97.38 269 THR A N 1
ATOM 2167 C CA . THR A 1 269 ? -0.422 3.952 -14.059 1.00 97.38 269 THR A CA 1
ATOM 2168 C C . THR A 1 269 ? 0.485 4.675 -13.065 1.00 97.38 269 THR A C 1
ATOM 2170 O O . THR A 1 269 ? -0.009 5.166 -12.060 1.00 97.38 269 THR A O 1
ATOM 2173 N N . LEU A 1 270 ? 1.784 4.806 -13.348 1.00 97.75 270 LEU A N 1
ATOM 2174 C CA . LEU A 1 270 ? 2.722 5.542 -12.490 1.00 97.75 270 LEU A CA 1
ATOM 2175 C C . LEU A 1 270 ? 2.360 7.027 -12.366 1.00 97.75 270 LEU A C 1
ATOM 2177 O O . LEU A 1 270 ? 2.373 7.570 -11.264 1.00 97.75 270 LEU A O 1
ATOM 2181 N N . ASP A 1 271 ? 1.973 7.656 -13.477 1.00 97.31 271 ASP A N 1
ATOM 2182 C CA . ASP A 1 271 ? 1.516 9.046 -13.490 1.00 97.31 271 ASP A CA 1
ATOM 2183 C C . ASP A 1 271 ? 0.251 9.202 -12.614 1.00 97.31 271 ASP A C 1
ATOM 2185 O O . ASP A 1 271 ? 0.141 10.154 -11.840 1.00 97.31 271 ASP A O 1
ATOM 2189 N N . LEU A 1 272 ? -0.668 8.224 -12.648 1.00 96.88 272 LEU A N 1
ATOM 2190 C CA . LEU A 1 272 ? -1.854 8.179 -11.786 1.00 96.88 272 LEU A CA 1
ATOM 2191 C C . LEU A 1 272 ? -1.501 8.034 -10.293 1.00 96.88 272 LEU A C 1
ATOM 2193 O O . LEU A 1 272 ? -2.120 8.692 -9.456 1.00 96.88 272 LEU A O 1
ATOM 2197 N N . LEU A 1 273 ? -0.513 7.200 -9.948 1.00 96.94 273 LEU A N 1
ATOM 2198 C CA . LEU A 1 273 ? -0.048 7.040 -8.562 1.00 96.94 273 LEU A CA 1
ATOM 2199 C C . LEU A 1 273 ? 0.524 8.349 -7.997 1.00 96.94 273 LEU A C 1
ATOM 2201 O O . LEU A 1 273 ? 0.285 8.671 -6.833 1.00 96.94 273 LEU A O 1
ATOM 2205 N N . ASN A 1 274 ? 1.239 9.114 -8.824 1.00 95.31 274 ASN A N 1
ATOM 2206 C CA . ASN A 1 274 ? 1.879 10.367 -8.426 1.00 95.31 274 ASN A CA 1
ATOM 2207 C C . ASN A 1 274 ? 0.878 11.515 -8.200 1.00 95.31 274 ASN A C 1
ATOM 2209 O O . ASN A 1 274 ? 1.141 12.434 -7.432 1.00 95.31 274 ASN A O 1
ATOM 2213 N N . ILE A 1 275 ? -0.285 11.483 -8.860 1.00 95.69 275 ILE A N 1
ATOM 2214 C CA . ILE A 1 275 ? -1.341 12.494 -8.662 1.00 95.69 275 ILE A CA 1
ATOM 2215 C C . ILE A 1 275 ? -2.373 12.096 -7.596 1.00 95.69 275 ILE A C 1
ATOM 2217 O O . ILE A 1 275 ? -3.231 12.904 -7.237 1.00 95.69 275 ILE A O 1
ATOM 2221 N N . ALA A 1 276 ? -2.330 10.859 -7.091 1.00 95.44 276 ALA A N 1
ATOM 2222 C CA . ALA A 1 276 ? -3.291 10.369 -6.108 1.00 95.44 276 ALA A CA 1
ATOM 2223 C C . ALA A 1 276 ? -3.104 11.059 -4.742 1.00 95.44 276 ALA A C 1
ATOM 2225 O O . ALA A 1 276 ? -2.041 10.997 -4.132 1.00 95.44 276 ALA A O 1
ATOM 2226 N N . GLY A 1 277 ? -4.149 11.695 -4.212 1.00 95.75 277 GLY A N 1
ATOM 2227 C CA . GLY A 1 277 ? -4.095 12.341 -2.897 1.00 95.75 277 GLY A CA 1
ATOM 2228 C C . GLY A 1 277 ? -4.290 11.364 -1.732 1.00 95.75 277 GLY A C 1
ATOM 2229 O O . GLY A 1 277 ? -5.114 10.455 -1.800 1.00 95.75 277 GLY A O 1
ATOM 2230 N N . ASN A 1 278 ? -3.615 11.618 -0.610 1.00 95.88 278 ASN A N 1
ATOM 2231 C CA . ASN A 1 278 ? -3.621 10.793 0.609 1.00 95.88 278 ASN A CA 1
ATOM 2232 C C . ASN A 1 278 ? -3.127 9.363 0.355 1.00 95.88 278 ASN A C 1
ATOM 2234 O O . ASN A 1 278 ? -3.716 8.382 0.819 1.00 95.88 278 ASN A O 1
ATOM 2238 N N . PHE A 1 279 ? -2.056 9.255 -0.423 1.00 97.19 279 PHE A N 1
ATOM 2239 C CA . PHE A 1 279 ? -1.600 8.000 -0.993 1.00 97.19 279 PHE A CA 1
ATOM 2240 C C . PHE A 1 279 ? -0.087 7.845 -0.851 1.00 97.19 279 PHE A C 1
ATOM 2242 O O . PHE A 1 279 ? 0.668 8.795 -1.016 1.00 97.19 279 PHE A O 1
ATOM 2249 N N . ILE A 1 280 ? 0.360 6.640 -0.532 1.00 98.44 280 ILE A N 1
ATOM 2250 C CA . ILE A 1 280 ? 1.768 6.275 -0.463 1.00 98.44 280 ILE A CA 1
ATOM 2251 C C . ILE A 1 280 ? 1.941 5.012 -1.299 1.00 98.44 280 ILE A C 1
ATOM 2253 O O . ILE A 1 280 ? 1.255 4.020 -1.056 1.00 98.44 280 ILE A O 1
ATOM 2257 N N . CYS A 1 281 ? 2.867 5.014 -2.251 1.00 98.50 281 CYS A N 1
ATOM 2258 C CA . CYS A 1 281 ? 3.262 3.814 -2.976 1.00 98.50 281 CYS A CA 1
ATOM 2259 C C . CYS A 1 281 ? 4.704 3.450 -2.649 1.00 98.50 281 CYS A C 1
ATOM 2261 O O . CYS A 1 281 ? 5.620 4.245 -2.840 1.00 98.50 281 CYS A O 1
ATOM 2263 N N . ILE A 1 282 ? 4.896 2.217 -2.190 1.00 98.50 282 ILE A N 1
ATOM 2264 C CA . ILE A 1 282 ? 6.203 1.610 -1.980 1.00 98.50 282 ILE A CA 1
ATOM 2265 C C . ILE A 1 282 ? 6.430 0.604 -3.097 1.00 98.50 282 ILE A C 1
ATOM 2267 O O . ILE A 1 282 ? 5.825 -0.468 -3.131 1.00 98.50 282 ILE A O 1
ATOM 2271 N N . ILE A 1 283 ? 7.331 0.950 -4.002 1.00 98.44 283 ILE A N 1
ATOM 2272 C CA . ILE A 1 283 ? 7.793 0.077 -5.071 1.00 98.44 283 ILE A CA 1
ATOM 2273 C C . ILE A 1 283 ? 9.027 -0.667 -4.565 1.00 98.44 283 ILE A C 1
ATOM 2275 O O . ILE A 1 283 ? 9.926 -0.047 -4.006 1.00 98.44 283 ILE A O 1
ATOM 2279 N N . THR A 1 284 ? 9.103 -1.984 -4.741 1.00 98.25 284 THR A N 1
AT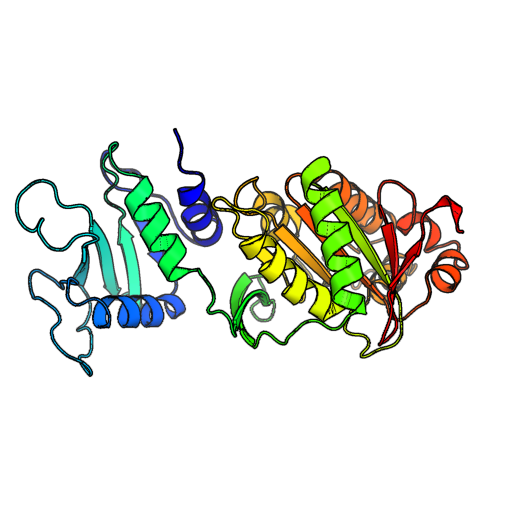OM 2280 C CA . THR A 1 284 ? 10.292 -2.759 -4.358 1.00 98.25 284 THR A CA 1
ATOM 2281 C C . THR A 1 284 ? 10.900 -3.484 -5.550 1.00 98.25 284 THR A C 1
ATOM 2283 O O . THR A 1 284 ? 10.205 -3.880 -6.482 1.00 98.25 284 THR A O 1
ATOM 2286 N N . THR A 1 285 ? 12.221 -3.641 -5.533 1.00 98.06 285 THR A N 1
ATOM 2287 C CA . THR A 1 285 ? 12.989 -4.330 -6.577 1.00 98.06 285 THR A CA 1
ATOM 2288 C C . THR A 1 285 ? 14.242 -4.964 -5.980 1.00 98.06 285 THR A C 1
ATOM 2290 O O . THR A 1 285 ? 14.777 -4.487 -4.974 1.00 98.06 285 THR A O 1
ATOM 2293 N N . ASN A 1 286 ? 14.701 -6.063 -6.579 1.00 97.50 286 ASN A N 1
ATOM 2294 C CA . ASN A 1 286 ? 15.976 -6.691 -6.222 1.00 97.50 286 ASN A CA 1
ATOM 2295 C C . ASN A 1 286 ? 17.154 -6.157 -7.054 1.00 97.50 286 ASN A C 1
ATOM 2297 O O . ASN A 1 286 ? 18.301 -6.485 -6.763 1.00 97.50 286 ASN A O 1
ATOM 2301 N N . LYS A 1 287 ? 16.883 -5.325 -8.066 1.00 97.31 287 LYS A N 1
ATOM 2302 C CA . LYS A 1 287 ? 17.903 -4.675 -8.895 1.00 97.31 287 LYS A CA 1
ATOM 2303 C C . LYS A 1 287 ? 18.301 -3.333 -8.304 1.00 97.31 287 LYS A C 1
ATOM 2305 O O . LYS A 1 287 ? 17.462 -2.629 -7.743 1.00 97.31 287 LYS A O 1
ATOM 2310 N N . SER A 1 288 ? 19.566 -2.957 -8.466 1.00 96.31 288 SER A N 1
ATOM 2311 C CA . SER A 1 288 ? 20.009 -1.604 -8.110 1.00 96.31 288 SER A CA 1
ATOM 2312 C C . SER A 1 288 ? 19.371 -0.563 -9.036 1.00 96.31 288 SER A C 1
ATOM 2314 O O . SER A 1 288 ? 19.049 -0.856 -10.190 1.00 96.31 288 SER A O 1
ATOM 2316 N N . ILE A 1 289 ? 19.207 0.674 -8.565 1.00 95.88 289 ILE A N 1
ATOM 2317 C CA . ILE A 1 289 ? 18.636 1.743 -9.400 1.00 95.88 289 ILE A CA 1
ATOM 2318 C C . ILE A 1 289 ? 19.539 2.053 -10.598 1.00 95.88 289 ILE A C 1
ATOM 2320 O O . ILE A 1 289 ? 19.026 2.256 -11.697 1.00 95.88 289 ILE A O 1
ATOM 2324 N N . SER A 1 290 ? 20.867 2.013 -10.423 1.00 94.88 290 SER A N 1
ATOM 2325 C CA . SER A 1 290 ? 21.827 2.169 -11.525 1.00 94.88 290 SER A CA 1
ATOM 2326 C C . SER A 1 290 ? 21.628 1.105 -12.603 1.00 94.88 290 SER A C 1
ATOM 2328 O O . SER A 1 290 ? 21.594 1.429 -13.788 1.00 94.88 290 SER A O 1
ATOM 2330 N N . GLU A 1 291 ? 21.441 -0.159 -12.208 1.00 96.00 291 GLU A N 1
ATOM 2331 C CA . GLU A 1 291 ? 21.154 -1.245 -13.151 1.00 96.00 291 GLU A CA 1
ATOM 2332 C C . GLU A 1 291 ? 19.846 -0.983 -13.910 1.00 96.00 291 GLU A C 1
ATOM 2334 O O . GLU A 1 291 ? 19.800 -1.130 -15.131 1.00 96.00 291 GLU A O 1
ATOM 2339 N N . LEU A 1 292 ? 18.791 -0.545 -13.219 1.00 96.62 292 LEU A N 1
ATOM 2340 C CA . LEU A 1 292 ? 17.505 -0.256 -13.854 1.00 96.62 292 LEU A CA 1
ATOM 2341 C C . LEU A 1 292 ? 17.594 0.929 -14.825 1.00 96.62 292 LEU A C 1
ATOM 2343 O O . LEU A 1 292 ? 17.084 0.830 -15.940 1.00 96.62 292 LEU A O 1
ATOM 2347 N N . LYS A 1 293 ? 18.271 2.018 -14.438 1.00 94.62 293 LYS A N 1
ATOM 2348 C CA . LYS A 1 293 ? 18.495 3.199 -15.288 1.00 94.62 293 LYS A CA 1
ATOM 2349 C C . LYS A 1 293 ? 19.381 2.896 -16.497 1.00 94.62 293 LYS A C 1
ATOM 2351 O O . LYS A 1 293 ? 19.169 3.481 -17.553 1.00 94.62 293 LYS A O 1
ATOM 2356 N N . SER A 1 294 ? 20.311 1.943 -16.383 1.00 95.06 294 SER A N 1
ATOM 2357 C CA . SER A 1 294 ? 21.153 1.514 -17.510 1.00 95.06 294 SER A CA 1
ATOM 2358 C C . SER A 1 294 ? 20.361 0.900 -18.673 1.00 95.06 294 SER A C 1
ATOM 2360 O O . SER A 1 294 ? 20.866 0.838 -19.792 1.00 95.06 294 SER A O 1
ATOM 2362 N N . ASN A 1 295 ? 19.114 0.468 -18.434 1.00 95.50 295 ASN A N 1
ATOM 2363 C CA . ASN A 1 295 ? 18.218 -0.033 -19.467 1.00 95.50 295 ASN A CA 1
ATOM 2364 C C . ASN A 1 295 ? 17.338 1.111 -20.020 1.00 95.50 295 ASN A C 1
ATOM 2366 O O . ASN A 1 295 ? 16.395 1.534 -19.340 1.00 95.50 295 ASN A O 1
ATOM 2370 N N . PRO A 1 296 ? 17.533 1.548 -21.283 1.00 93.50 296 PRO A N 1
ATOM 2371 C CA . PRO A 1 296 ? 16.771 2.658 -21.871 1.00 93.50 296 PRO A CA 1
ATOM 2372 C C . PRO A 1 296 ? 15.256 2.410 -21.923 1.00 93.50 296 PRO A C 1
ATOM 2374 O O . PRO A 1 296 ? 14.446 3.338 -21.995 1.00 93.50 296 PRO A O 1
ATOM 2377 N N . ASN A 1 297 ? 14.832 1.142 -21.887 1.00 94.06 297 ASN A N 1
ATOM 2378 C CA . ASN A 1 297 ? 13.413 0.808 -21.858 1.00 94.06 297 ASN A CA 1
ATOM 2379 C C . ASN A 1 297 ? 12.774 1.078 -20.493 1.00 94.06 297 ASN A C 1
ATOM 2381 O O . ASN A 1 297 ? 11.571 1.345 -20.456 1.00 94.06 297 ASN A O 1
ATOM 2385 N N . TYR A 1 298 ? 13.554 1.024 -19.409 1.00 96.38 298 TYR A N 1
ATOM 2386 C CA . TYR A 1 298 ? 13.077 1.204 -18.036 1.00 96.38 298 TYR A CA 1
ATOM 2387 C C . TYR A 1 298 ? 13.205 2.639 -17.553 1.00 96.38 298 TYR A C 1
ATOM 2389 O O . TYR A 1 298 ? 12.379 3.077 -16.758 1.00 96.38 298 TYR A O 1
ATOM 2397 N N . GLU A 1 299 ? 14.174 3.386 -18.083 1.00 94.31 299 GLU A N 1
ATOM 2398 C CA . GLU A 1 299 ? 14.434 4.783 -17.727 1.00 94.31 299 GLU A CA 1
ATOM 2399 C C . GLU A 1 299 ? 13.156 5.634 -17.706 1.00 94.31 299 GLU A C 1
ATOM 2401 O O . GLU A 1 299 ? 12.951 6.432 -16.796 1.00 94.31 299 GLU A O 1
ATOM 2406 N N . THR A 1 300 ? 12.231 5.412 -18.649 1.00 95.38 300 THR A N 1
ATOM 2407 C CA . THR A 1 300 ? 10.963 6.150 -18.673 1.00 95.38 300 THR A CA 1
ATOM 2408 C C . THR A 1 300 ? 10.151 5.971 -17.392 1.00 95.38 300 THR A C 1
ATOM 2410 O O . THR A 1 300 ? 9.568 6.938 -16.918 1.00 95.38 300 THR A O 1
ATOM 2413 N N . PHE A 1 301 ? 10.118 4.779 -16.800 1.00 97.56 301 PHE A N 1
ATOM 2414 C CA . PHE A 1 301 ? 9.347 4.509 -15.582 1.00 97.56 301 PHE A CA 1
ATOM 2415 C C . PHE A 1 301 ? 9.970 5.146 -14.331 1.00 97.56 301 PHE A C 1
ATOM 2417 O O . PHE A 1 301 ? 9.274 5.357 -13.346 1.00 97.56 301 PHE A O 1
ATOM 2424 N N . LEU A 1 302 ? 11.263 5.481 -14.382 1.00 97.00 302 LEU A N 1
ATOM 2425 C CA . LEU A 1 302 ? 12.053 5.958 -13.243 1.00 97.00 302 LEU A CA 1
ATOM 2426 C C . LEU A 1 302 ? 12.220 7.481 -13.212 1.00 97.00 302 LEU A C 1
ATOM 2428 O O . LEU A 1 302 ? 13.074 7.989 -12.494 1.00 97.00 302 LEU A O 1
ATOM 2432 N N . ARG A 1 303 ? 11.465 8.220 -14.026 1.00 93.81 303 ARG A N 1
ATOM 2433 C CA . ARG A 1 303 ? 11.599 9.678 -14.129 1.00 93.81 303 ARG A CA 1
ATOM 2434 C C . ARG A 1 303 ? 11.011 10.397 -12.919 1.00 93.81 303 ARG A C 1
ATOM 2436 O O . ARG A 1 303 ? 10.148 9.877 -12.210 1.00 93.81 303 ARG A O 1
ATOM 2443 N N . LYS A 1 304 ? 11.446 11.643 -12.738 1.00 93.31 304 LYS A N 1
ATOM 2444 C CA . LYS A 1 304 ? 10.827 12.587 -11.807 1.00 93.31 304 LYS A CA 1
ATOM 2445 C C . LYS A 1 304 ? 9.323 12.695 -12.091 1.00 93.31 304 LYS A C 1
ATOM 2447 O O . LYS A 1 304 ? 8.922 12.681 -13.256 1.00 93.31 304 LYS A O 1
ATOM 2452 N N . ASN A 1 305 ? 8.519 12.814 -11.034 1.00 91.56 305 ASN A N 1
ATOM 2453 C CA . ASN A 1 305 ? 7.046 12.781 -11.052 1.00 91.56 305 ASN A CA 1
ATOM 2454 C C . ASN A 1 305 ? 6.420 11.398 -11.333 1.00 91.56 305 ASN A C 1
ATOM 2456 O O . ASN A 1 305 ? 5.233 11.313 -11.635 1.00 91.56 305 ASN A O 1
ATOM 2460 N N . ARG A 1 306 ? 7.208 10.319 -11.265 1.00 95.94 306 ARG A N 1
ATOM 2461 C CA . ARG A 1 306 ? 6.715 8.926 -11.229 1.00 95.94 306 ARG A CA 1
ATOM 2462 C C . ARG A 1 306 ? 7.192 8.204 -9.989 1.00 95.94 306 ARG A C 1
ATOM 2464 O O . ARG A 1 306 ? 6.457 7.418 -9.407 1.00 95.94 306 ARG A O 1
ATOM 2471 N N . ILE A 1 307 ? 8.441 8.466 -9.627 1.00 97.25 307 ILE A N 1
ATOM 2472 C CA . ILE A 1 307 ? 9.058 8.054 -8.376 1.00 97.25 307 ILE A CA 1
ATOM 2473 C C . ILE A 1 307 ? 9.684 9.314 -7.797 1.00 97.25 307 ILE A C 1
ATOM 2475 O O . ILE A 1 307 ? 10.464 9.975 -8.479 1.00 97.25 307 ILE A O 1
ATOM 2479 N N . ASP A 1 308 ? 9.337 9.666 -6.570 1.00 96.19 308 ASP A N 1
ATOM 2480 C CA . ASP A 1 308 ? 9.847 10.855 -5.890 1.00 96.19 308 ASP A CA 1
ATOM 2481 C C . ASP A 1 308 ? 11.252 10.613 -5.345 1.00 96.19 308 ASP A C 1
ATOM 2483 O O . ASP A 1 308 ? 12.162 11.411 -5.575 1.00 96.19 308 ASP A O 1
ATOM 2487 N N . THR A 1 309 ? 11.427 9.475 -4.669 1.00 96.81 309 THR A N 1
ATOM 2488 C CA . THR A 1 309 ? 12.639 9.159 -3.912 1.00 96.81 309 THR A CA 1
ATOM 2489 C C . THR A 1 309 ? 13.062 7.711 -4.132 1.00 96.81 309 THR A C 1
ATOM 2491 O O . THR A 1 309 ? 12.237 6.790 -4.129 1.00 96.81 309 THR A O 1
ATOM 2494 N N . PHE A 1 310 ? 14.370 7.500 -4.261 1.00 97.88 310 PHE A N 1
ATOM 2495 C CA . PHE A 1 310 ? 14.978 6.179 -4.316 1.00 97.88 310 PHE A CA 1
ATOM 2496 C C . PHE A 1 310 ? 15.692 5.866 -3.006 1.00 97.88 310 PHE A C 1
ATOM 2498 O O . PHE A 1 310 ? 16.338 6.724 -2.409 1.00 97.88 310 PHE A O 1
ATOM 2505 N N . PHE A 1 311 ? 15.621 4.610 -2.583 1.00 97.94 311 PHE A N 1
ATOM 2506 C CA . PHE A 1 311 ? 16.430 4.091 -1.493 1.00 97.94 311 PHE A CA 1
ATOM 2507 C C . PHE A 1 311 ? 17.182 2.847 -1.944 1.00 97.94 311 PHE A C 1
ATOM 2509 O O . PHE A 1 311 ? 16.601 1.918 -2.512 1.00 97.94 311 PHE A O 1
ATOM 2516 N N . GLU A 1 312 ? 18.470 2.809 -1.628 1.00 97.19 312 GLU A N 1
ATOM 2517 C CA . GLU A 1 312 ? 19.262 1.583 -1.626 1.00 97.19 312 GLU A CA 1
ATOM 2518 C C . GLU A 1 312 ? 19.331 1.060 -0.193 1.00 97.19 312 GLU A C 1
ATOM 2520 O O . GLU A 1 312 ? 19.832 1.724 0.717 1.00 97.19 312 GLU A O 1
ATOM 2525 N N . VAL A 1 313 ? 18.757 -0.122 0.016 1.00 96.12 313 VAL A N 1
ATOM 2526 C CA . VAL A 1 313 ? 18.508 -0.707 1.329 1.00 96.12 313 VAL A CA 1
ATOM 2527 C C . VAL A 1 313 ? 19.346 -1.970 1.480 1.00 96.12 313 VAL A C 1
ATOM 2529 O O . VAL A 1 313 ? 19.198 -2.921 0.715 1.00 96.12 313 VAL A O 1
ATOM 2532 N N . ASN A 1 314 ? 20.184 -2.010 2.512 1.00 94.50 314 ASN A N 1
ATOM 2533 C CA . ASN A 1 314 ? 20.828 -3.236 2.985 1.00 94.50 314 ASN A CA 1
ATOM 2534 C C . ASN A 1 314 ? 20.270 -3.595 4.377 1.00 94.50 314 ASN A C 1
ATOM 2536 O O . ASN A 1 314 ? 19.304 -2.985 4.825 1.00 94.50 314 ASN A O 1
ATOM 2540 N N . LYS A 1 315 ? 20.813 -4.611 5.057 1.00 88.38 315 LYS A N 1
ATOM 2541 C CA . LYS A 1 315 ? 20.279 -5.073 6.357 1.00 88.38 315 LYS A CA 1
ATOM 2542 C C . LYS A 1 315 ? 20.432 -4.061 7.501 1.00 88.38 315 LYS A C 1
ATOM 2544 O O . LYS A 1 315 ? 19.686 -4.141 8.471 1.00 88.38 315 LYS A O 1
ATOM 2549 N N . GLU A 1 316 ? 21.384 -3.142 7.404 1.00 89.81 316 GLU A N 1
ATOM 2550 C CA . GLU A 1 316 ? 21.781 -2.254 8.501 1.00 89.81 316 GLU A CA 1
ATOM 2551 C C . GLU A 1 316 ? 21.399 -0.801 8.230 1.00 89.81 316 GLU A C 1
ATOM 2553 O O . GLU A 1 316 ? 20.964 -0.091 9.134 1.00 89.81 316 GLU A O 1
ATOM 2558 N N . THR A 1 317 ? 21.513 -0.362 6.978 1.00 93.81 317 THR A N 1
ATOM 2559 C CA . THR A 1 317 ? 21.330 1.028 6.572 1.00 93.81 317 THR A CA 1
ATOM 2560 C C . THR A 1 317 ? 20.422 1.159 5.351 1.00 93.81 317 THR A C 1
ATOM 2562 O O . THR A 1 317 ? 20.179 0.212 4.597 1.00 93.81 317 THR A O 1
ATOM 2565 N N . ALA A 1 318 ? 19.887 2.365 5.178 1.00 91.81 318 ALA A N 1
ATOM 2566 C CA . ALA A 1 318 ? 19.205 2.792 3.969 1.00 91.81 318 ALA A CA 1
ATOM 2567 C C . ALA A 1 318 ? 19.832 4.109 3.514 1.00 91.81 318 ALA A C 1
ATOM 2569 O O . ALA A 1 318 ? 19.980 5.031 4.317 1.00 91.81 318 ALA A O 1
ATOM 2570 N N . ILE A 1 319 ? 20.215 4.177 2.242 1.00 93.38 319 ILE A N 1
ATOM 2571 C CA . ILE A 1 319 ? 20.802 5.370 1.634 1.00 93.38 319 ILE A CA 1
ATOM 2572 C C . ILE A 1 319 ? 19.747 5.985 0.724 1.00 93.38 319 ILE A C 1
ATOM 2574 O O . ILE A 1 319 ? 19.319 5.359 -0.248 1.00 93.38 319 ILE A O 1
ATOM 2578 N N . THR A 1 320 ? 19.317 7.197 1.064 1.00 92.31 320 THR A N 1
ATOM 2579 C CA . THR A 1 320 ? 18.420 7.997 0.228 1.00 92.31 320 THR A CA 1
ATOM 2580 C C . THR A 1 320 ? 19.185 8.517 -0.977 1.00 92.31 320 THR A C 1
ATOM 2582 O O . THR A 1 320 ? 20.274 9.066 -0.821 1.00 92.31 320 THR A O 1
ATOM 2585 N N . LYS A 1 321 ? 18.600 8.375 -2.163 1.00 89.44 321 LYS A N 1
ATOM 2586 C CA . LYS A 1 321 ? 19.118 8.919 -3.413 1.00 89.44 321 LYS A CA 1
ATOM 2587 C C . LYS A 1 321 ? 18.013 9.658 -4.160 1.00 89.44 321 LYS A C 1
ATOM 2589 O O . LYS A 1 321 ? 16.845 9.262 -4.162 1.00 89.44 321 LYS A O 1
ATOM 2594 N N . THR A 1 322 ? 18.395 10.762 -4.769 1.00 87.50 322 THR A N 1
ATOM 2595 C CA . THR A 1 322 ? 17.552 11.664 -5.547 1.00 87.50 322 THR A CA 1
ATOM 2596 C C . THR A 1 322 ? 17.726 11.399 -7.039 1.00 87.50 322 THR A C 1
ATOM 2598 O O . THR A 1 322 ? 18.563 10.600 -7.458 1.00 87.50 322 THR A O 1
ATOM 2601 N N . HIS A 1 323 ? 16.922 12.064 -7.869 1.00 87.12 323 HIS A N 1
ATOM 2602 C CA . HIS A 1 323 ? 17.104 11.997 -9.323 1.00 87.12 323 HIS A CA 1
ATOM 2603 C C . HIS A 1 323 ? 18.447 12.565 -9.778 1.00 87.12 323 HIS A C 1
ATOM 2605 O O . HIS A 1 323 ? 18.933 12.121 -10.808 1.00 87.12 323 HIS A O 1
ATOM 2611 N N . ASP A 1 324 ? 19.036 13.486 -9.013 1.00 85.06 324 ASP A N 1
ATOM 2612 C CA . ASP A 1 324 ? 20.292 14.155 -9.363 1.00 85.06 324 ASP A CA 1
ATOM 2613 C C . ASP A 1 324 ? 21.525 13.275 -9.078 1.00 85.06 324 ASP A C 1
ATOM 2615 O O . ASP A 1 324 ? 22.601 13.526 -9.614 1.00 85.06 324 ASP A O 1
ATOM 2619 N N . ASP A 1 325 ? 21.368 12.211 -8.282 1.00 78.94 325 ASP A N 1
ATOM 2620 C CA . ASP A 1 325 ? 22.441 11.261 -7.955 1.00 78.94 325 ASP A CA 1
ATOM 2621 C C . ASP A 1 325 ? 22.724 10.241 -9.081 1.00 78.94 325 ASP A C 1
ATOM 2623 O O . ASP A 1 325 ? 23.577 9.363 -8.921 1.00 78.94 325 ASP A O 1
ATOM 2627 N N . TYR A 1 326 ? 21.988 10.316 -10.199 1.00 72.19 326 TYR A N 1
ATOM 2628 C CA . TYR A 1 326 ? 21.966 9.302 -11.260 1.00 72.19 326 TYR A CA 1
ATOM 2629 C C . TYR A 1 326 ? 21.612 9.866 -12.644 1.00 72.19 326 TYR A C 1
ATOM 2631 O O . TYR A 1 326 ? 22.436 9.709 -13.566 1.00 72.19 326 TYR A O 1
#

pLDDT: mean 77.13, std 20.46, range [28.59, 98.5]

Nearest PDB structures (foldseek):
  7l9p-assembly1_A  TM=6.358E-01  e=1.696E-04  Homo sapiens
  5vhh-assembly1_D  TM=4.750E-01  e=8.015E-04  Homo sapiens
  8v8j-assembly2_C  TM=3.364E-01  e=4.249E-01  Homo sapiens
  7y17-assembly1_E  TM=3.063E-01  e=5.728E-01  Cyberlindnera jadinii
  8dgc-assembly1_H  TM=2.462E-01  e=4.511E-01  Escherichia phage PhiV-1